Protein AF-A0A6A8NLU7-F1 (afdb_monomer_lite)

Sequence (188 aa):
MAKKVMGQDGKMYKVKKPFYKRVWFWLLAVVVVFIAIGSQGGSDDAKNTVAEITKESVTEVSSAESVAESTVVEEETETTETTIEEVTQEESVPREYRNALSKAESYLGWAGMSEQGLREQLEFEEYPSEAIDYALANVDVDYNEQALAKAESYDDWASMSDSQLYDQLIFEGFTDEQAQYALDNLPQ

pLDDT: mean 77.82, std 23.45, range [30.27, 98.81]

Foldseek 3Di:
DFDWDQDPVRDTDGPDDPPCVDLVVVVVVVVVVVVVVVVDDDDDDDDDDDDDDDDDDDDDDDDDDDDDDDDDDDDDDDDDDDDPPDDDDPDDDDPLLVVLLVVLQVCCVPPLAALVLSLVVVVVVVRDNVSSVSNSVPHDDDSLVSLLVNLQVCCVPPVDDLVRSLVVSVSRPHDNVSSVSNSVPHDD

Organism: Enterococcus faecium (NCBI:txid1352)

Secondary structure (DSSP, 8-state):
-PPEEE-TTSPEEE-PPPGGGSHHHHHHHHHHHHHHHTTS----------------------------------------------S---SPPPHHHHHHHHHHHHHHHHH---HHHHHHHHHHTT--HHHHHHHHHH----HHHHHHHHHHHHHHHH---HHHHHHHHHHTT--HHHHHHHHHHS--

InterPro domains:
  IPR011434 Putative host cell surface-exposed lipoprotein Ltp-like, HTH region [PF07553] (96-139)
  IPR011434 Putative host cell surface-exposed lipoprotein Ltp-like, HTH region [PF07553] (142-186)
  IPR036388 Winged helix-like DNA-binding domain superfamily [G3DSA:1.10.10.10] (97-139)
  IPR036388 Winged helix-like DNA-binding domain superfamily [G3DSA:1.10.10.10] (141-186)

Structure (mmCIF, N/CA/C/O backbone):
data_AF-A0A6A8NLU7-F1
#
_entry.id   AF-A0A6A8NLU7-F1
#
loop_
_atom_site.group_PDB
_atom_site.id
_atom_site.type_symbol
_atom_site.label_atom_id
_atom_site.label_alt_id
_atom_site.label_comp_id
_atom_site.label_asym_id
_atom_site.label_entity_id
_atom_site.label_seq_id
_atom_site.pdbx_PDB_ins_code
_atom_site.Cartn_x
_atom_site.Cartn_y
_atom_site.Cartn_z
_atom_site.occupancy
_atom_site.B_iso_or_equiv
_atom_site.auth_seq_id
_atom_site.auth_comp_id
_atom_site.auth_asym_id
_atom_site.auth_atom_id
_atom_site.pdbx_PDB_model_num
ATOM 1 N N . MET A 1 1 ? 13.777 -6.367 20.114 1.00 53.69 1 MET A N 1
ATOM 2 C CA . MET A 1 1 ? 14.498 -6.198 21.399 1.00 53.69 1 MET A CA 1
ATOM 3 C C . MET A 1 1 ? 15.253 -4.869 21.396 1.00 53.69 1 MET A C 1
ATOM 5 O O . MET A 1 1 ? 15.973 -4.601 20.443 1.00 53.69 1 MET A O 1
ATOM 9 N N . ALA A 1 2 ? 15.030 -3.984 22.375 1.00 60.78 2 ALA A N 1
ATOM 10 C CA . ALA A 1 2 ? 15.686 -2.670 22.407 1.00 60.78 2 ALA A CA 1
ATOM 11 C C . ALA A 1 2 ? 17.157 -2.811 22.834 1.00 60.78 2 ALA A C 1
ATOM 13 O O . ALA A 1 2 ? 17.438 -3.461 23.841 1.00 60.78 2 ALA A O 1
ATOM 14 N N . LYS A 1 3 ? 18.085 -2.206 22.081 1.00 67.50 3 LYS A N 1
ATOM 15 C CA . LYS A 1 3 ? 19.509 -2.173 22.443 1.00 67.50 3 LYS A CA 1
ATOM 16 C C . LYS A 1 3 ? 19.662 -1.365 23.741 1.00 67.50 3 LYS A C 1
ATOM 18 O O . LYS A 1 3 ? 19.176 -0.237 23.823 1.00 67.50 3 LYS A O 1
ATOM 23 N N . LYS A 1 4 ? 20.275 -1.959 24.766 1.00 78.56 4 LYS A N 1
ATOM 24 C CA . LYS A 1 4 ? 20.632 -1.277 26.019 1.00 78.56 4 LYS A CA 1
ATOM 25 C C . LYS A 1 4 ? 22.072 -0.792 25.898 1.00 78.56 4 LYS A C 1
ATOM 27 O O . LYS A 1 4 ? 22.915 -1.537 25.407 1.00 78.56 4 LYS A O 1
ATOM 32 N N . VAL A 1 5 ? 22.342 0.433 26.332 1.00 77.50 5 VAL A N 1
ATOM 33 C CA . VAL A 1 5 ? 23.702 0.990 26.398 1.00 77.50 5 VAL A CA 1
ATOM 34 C C . VAL A 1 5 ? 24.035 1.328 27.849 1.00 77.50 5 VAL A C 1
ATOM 36 O O . VAL A 1 5 ? 23.150 1.734 28.605 1.00 77.50 5 VAL A O 1
ATOM 39 N N . MET A 1 6 ? 25.286 1.102 28.251 1.00 76.44 6 MET A N 1
ATOM 40 C CA . MET A 1 6 ? 25.774 1.397 29.600 1.00 76.44 6 MET A CA 1
ATOM 41 C C . MET A 1 6 ? 26.302 2.831 29.636 1.00 76.44 6 MET A C 1
ATOM 43 O O . MET A 1 6 ? 27.194 3.176 28.862 1.00 76.44 6 MET A O 1
ATOM 47 N N . GLY A 1 7 ? 25.720 3.668 30.495 1.00 79.75 7 GLY A N 1
ATOM 48 C CA . GLY A 1 7 ? 26.224 5.016 30.749 1.00 79.75 7 GLY A CA 1
ATOM 49 C C . GLY A 1 7 ? 27.497 4.996 31.599 1.00 79.75 7 GLY A C 1
ATOM 50 O O . GLY A 1 7 ? 27.819 3.993 32.238 1.00 79.75 7 GLY A O 1
ATOM 51 N N . GLN A 1 8 ? 28.219 6.119 31.634 1.00 76.62 8 GLN A N 1
ATOM 52 C CA . GLN A 1 8 ? 29.439 6.284 32.447 1.00 76.62 8 GLN A CA 1
ATOM 53 C C . GLN A 1 8 ? 29.182 6.175 33.964 1.00 76.62 8 GLN A C 1
ATOM 55 O O . GLN A 1 8 ? 30.106 5.989 34.746 1.00 76.62 8 GLN A O 1
ATOM 60 N N . ASP A 1 9 ? 27.920 6.255 34.374 1.00 84.31 9 ASP A N 1
ATOM 61 C CA . ASP A 1 9 ? 27.410 6.094 35.735 1.00 84.31 9 ASP A CA 1
ATOM 62 C C . ASP A 1 9 ? 27.042 4.638 36.087 1.00 84.31 9 ASP A C 1
ATOM 64 O O . ASP A 1 9 ? 26.500 4.370 37.159 1.00 84.31 9 ASP A O 1
ATOM 68 N N . GLY A 1 10 ? 27.288 3.693 35.174 1.00 81.88 10 GLY A N 1
ATOM 69 C CA . GLY A 1 10 ? 26.975 2.276 35.346 1.00 81.88 10 GLY A CA 1
ATOM 70 C C . GLY A 1 10 ? 25.496 1.919 35.181 1.00 81.88 10 GLY A C 1
ATOM 71 O O . GLY A 1 10 ? 25.130 0.755 35.356 1.00 81.88 10 GLY A O 1
ATOM 72 N N . LYS A 1 11 ? 24.632 2.876 34.818 1.00 81.12 11 LYS A N 1
ATOM 73 C CA . LYS A 1 11 ? 23.199 2.628 34.612 1.00 81.12 11 LYS A CA 1
ATOM 74 C C . LYS A 1 11 ? 22.923 2.194 33.173 1.00 81.12 11 LYS A C 1
ATOM 76 O O . LYS A 1 11 ? 23.545 2.669 32.222 1.00 81.12 11 LYS A O 1
ATOM 81 N N . MET A 1 12 ? 21.979 1.267 33.004 1.00 78.38 12 MET A N 1
ATOM 82 C CA . MET A 1 12 ? 21.533 0.826 31.681 1.00 78.38 12 MET A CA 1
ATOM 83 C C . MET A 1 12 ? 20.428 1.737 31.156 1.00 78.38 12 MET A C 1
ATOM 85 O O . MET A 1 12 ? 19.348 1.813 31.740 1.00 78.38 12 MET A O 1
ATOM 89 N N . TYR A 1 13 ? 20.661 2.347 29.999 1.00 78.88 13 TYR A N 1
ATOM 90 C CA . TYR A 1 13 ? 19.679 3.184 29.322 1.00 78.88 13 TYR A CA 1
ATOM 91 C C . TYR A 1 13 ? 19.022 2.410 28.178 1.00 78.88 13 TYR A C 1
ATOM 93 O O . TYR A 1 13 ? 19.691 1.781 27.349 1.00 78.88 13 TYR A O 1
ATOM 101 N N . LYS A 1 14 ? 17.685 2.442 28.131 1.00 80.19 14 LYS A N 1
ATOM 102 C CA . LYS A 1 14 ? 16.907 1.890 27.017 1.00 80.19 14 LYS A CA 1
ATOM 103 C C . LYS A 1 14 ? 17.002 2.868 25.849 1.00 80.19 14 LYS A C 1
ATOM 105 O O . LYS A 1 14 ? 16.401 3.938 25.897 1.00 80.19 14 LYS A O 1
ATOM 110 N N . VAL A 1 15 ? 17.724 2.498 24.792 1.00 74.31 15 VAL A N 1
ATOM 111 C CA . VAL A 1 15 ? 17.761 3.304 23.567 1.00 74.31 15 VAL A CA 1
ATOM 112 C C . VAL A 1 15 ? 16.386 3.201 22.906 1.00 74.31 15 VAL A C 1
ATOM 114 O O . VAL A 1 15 ? 16.003 2.136 22.411 1.00 74.31 15 VAL A O 1
ATOM 117 N N . LYS A 1 16 ? 15.604 4.289 22.949 1.00 70.81 16 LYS A N 1
ATOM 118 C CA . LYS A 1 16 ? 14.356 4.389 22.181 1.00 70.81 16 LYS A CA 1
ATOM 119 C C . LYS A 1 16 ? 14.718 4.298 20.698 1.00 70.81 16 LYS A C 1
ATOM 121 O O . LYS A 1 16 ? 15.696 4.908 20.267 1.00 70.81 16 LYS A O 1
ATOM 126 N N . LYS A 1 17 ? 13.965 3.505 19.924 1.00 74.62 17 LYS A N 1
ATOM 127 C CA . LYS A 1 17 ? 14.151 3.469 18.467 1.00 74.62 17 LYS A CA 1
ATOM 128 C C . LYS A 1 17 ? 13.987 4.907 17.962 1.00 74.62 17 LYS A C 1
ATOM 130 O O . LYS A 1 17 ? 12.968 5.515 18.290 1.00 74.62 17 LYS A O 1
ATOM 135 N N . PRO A 1 18 ? 14.963 5.458 17.230 1.00 80.00 18 PRO A N 1
ATOM 136 C CA . PRO A 1 18 ? 14.797 6.786 16.677 1.00 80.00 18 PRO A CA 1
ATOM 137 C C . PRO A 1 18 ? 13.589 6.804 15.740 1.00 80.00 18 PRO A C 1
ATOM 139 O O . PRO A 1 18 ? 13.423 5.890 14.930 1.00 80.00 18 PRO A O 1
ATOM 142 N N . PHE A 1 19 ? 12.750 7.829 15.874 1.00 77.50 19 PHE A N 1
ATOM 143 C CA . PHE A 1 19 ? 11.510 7.975 15.108 1.00 77.50 19 PHE A CA 1
ATOM 144 C C . PHE A 1 19 ? 11.770 8.045 13.594 1.00 77.50 19 PHE A C 1
ATOM 146 O O . PHE A 1 19 ? 10.966 7.534 12.828 1.00 77.50 19 PHE A O 1
ATOM 153 N N . TYR A 1 20 ? 12.945 8.531 13.175 1.00 79.31 20 TYR A N 1
ATOM 154 C CA . TYR A 1 20 ? 13.364 8.613 11.772 1.00 79.31 20 TYR A CA 1
ATOM 155 C C . TYR A 1 20 ? 13.628 7.276 11.071 1.00 79.31 20 TYR A C 1
ATOM 157 O O . TYR A 1 20 ? 13.963 7.259 9.893 1.00 79.31 20 TYR A O 1
ATOM 165 N N . LYS A 1 21 ? 13.524 6.155 11.793 1.00 80.81 21 LYS A N 1
ATOM 166 C CA . LYS A 1 21 ? 13.556 4.806 11.207 1.00 80.81 21 LYS A CA 1
ATOM 167 C C . LYS A 1 21 ? 12.174 4.278 10.834 1.00 80.81 21 LYS A C 1
ATOM 169 O O . LYS A 1 21 ? 12.080 3.151 10.367 1.00 80.81 21 LYS A O 1
ATOM 174 N N . ARG A 1 22 ? 11.114 5.026 11.136 1.00 83.62 22 ARG A N 1
ATOM 175 C CA . ARG A 1 22 ? 9.757 4.699 10.705 1.00 83.62 22 ARG A CA 1
ATOM 176 C C . ARG A 1 22 ? 9.525 5.366 9.354 1.00 83.62 22 ARG A C 1
ATOM 178 O O . ARG A 1 22 ? 9.822 6.552 9.228 1.00 83.62 22 ARG A O 1
ATOM 185 N N . VAL A 1 23 ? 9.001 4.607 8.395 1.00 78.81 23 VAL A N 1
ATOM 186 C CA . VAL A 1 23 ? 8.712 5.041 7.015 1.00 78.81 23 VAL A CA 1
ATOM 187 C C . VAL A 1 23 ? 7.893 6.338 6.996 1.00 78.81 23 VAL A C 1
ATOM 189 O O . VAL A 1 23 ? 8.249 7.286 6.299 1.00 78.81 23 VAL A O 1
ATOM 192 N N . TRP A 1 24 ? 6.916 6.463 7.899 1.00 81.00 24 TRP A N 1
ATOM 193 C CA . TRP A 1 24 ? 6.120 7.681 8.088 1.00 81.00 24 TRP A CA 1
ATOM 194 C C . TRP A 1 24 ? 6.941 8.965 8.334 1.00 81.00 24 TRP A C 1
ATOM 196 O O . TRP A 1 24 ? 6.568 10.035 7.859 1.00 81.00 24 TRP A O 1
ATOM 206 N N . PHE A 1 25 ? 8.095 8.893 9.010 1.00 86.12 25 PHE A N 1
ATOM 207 C CA . PHE A 1 25 ? 8.940 10.077 9.203 1.00 86.12 25 PHE A CA 1
ATOM 208 C C . PHE A 1 25 ? 9.552 10.578 7.886 1.00 86.12 25 PHE A C 1
ATOM 210 O O . PHE A 1 25 ? 9.754 11.780 7.728 1.00 86.12 25 PHE A O 1
ATOM 217 N N . TRP A 1 26 ? 9.841 9.677 6.942 1.00 87.81 26 TRP A N 1
ATOM 218 C CA . TRP A 1 26 ? 10.371 10.046 5.627 1.00 87.81 26 TRP A CA 1
ATOM 219 C C . TRP A 1 26 ? 9.271 10.597 4.717 1.00 87.81 26 TRP A C 1
ATOM 221 O O . TRP A 1 26 ? 9.511 11.606 4.062 1.00 87.81 26 TRP A O 1
ATOM 231 N N . LEU A 1 27 ? 8.051 10.045 4.762 1.00 84.62 27 LEU A N 1
ATOM 232 C CA . LEU A 1 27 ? 6.897 10.630 4.063 1.00 84.62 27 LEU A CA 1
ATOM 233 C C . LEU A 1 27 ? 6.616 12.069 4.526 1.00 84.62 27 LEU A C 1
ATOM 235 O O . LEU A 1 27 ? 6.482 12.971 3.700 1.00 84.62 27 LEU A O 1
ATOM 239 N N . LEU A 1 28 ? 6.622 12.320 5.840 1.00 86.12 28 LEU A N 1
ATOM 240 C CA . LEU A 1 28 ? 6.441 13.670 6.389 1.00 86.12 28 LEU A CA 1
ATOM 241 C C . LEU A 1 28 ? 7.592 14.613 5.994 1.00 86.12 28 LEU A C 1
ATOM 243 O O . LEU A 1 28 ? 7.359 15.774 5.662 1.00 86.12 28 LEU A O 1
ATOM 247 N N . ALA A 1 29 ? 8.834 14.117 5.985 1.00 85.56 29 ALA A N 1
ATOM 248 C CA . ALA A 1 29 ? 9.993 14.902 5.569 1.00 85.56 29 ALA A CA 1
ATOM 249 C C . ALA A 1 29 ? 9.931 15.302 4.083 1.00 85.56 29 ALA A C 1
ATOM 251 O O . ALA A 1 29 ? 10.229 16.451 3.762 1.00 85.56 29 ALA A O 1
ATOM 252 N N . VAL A 1 30 ? 9.500 14.404 3.189 1.00 87.06 30 VAL A N 1
ATOM 253 C CA . VAL A 1 30 ? 9.334 14.698 1.754 1.00 87.06 30 VAL A CA 1
ATOM 254 C C . VAL A 1 30 ? 8.259 15.765 1.540 1.00 87.06 30 VAL A C 1
ATOM 256 O O . VAL A 1 30 ? 8.515 16.750 0.849 1.00 87.06 30 VAL A O 1
ATOM 259 N N . VAL A 1 31 ? 7.102 15.649 2.201 1.00 85.00 31 VAL A N 1
ATOM 260 C CA . VAL A 1 31 ? 6.021 16.650 2.110 1.00 85.00 31 VAL A CA 1
ATOM 261 C C . VAL A 1 31 ? 6.493 18.035 2.572 1.00 85.00 31 VAL A C 1
ATOM 263 O O . VAL A 1 31 ? 6.244 19.032 1.895 1.00 85.00 31 VAL A O 1
ATOM 266 N N . VAL A 1 32 ? 7.238 18.118 3.679 1.00 81.38 32 VAL A N 1
ATOM 267 C CA . VAL A 1 32 ? 7.788 19.392 4.179 1.00 81.38 32 VAL A CA 1
ATOM 268 C C . VAL A 1 32 ? 8.834 19.982 3.222 1.00 81.38 32 VAL A C 1
ATOM 270 O O . VAL A 1 32 ? 8.864 21.197 3.024 1.00 81.38 32 VAL A O 1
ATOM 273 N N . VAL A 1 33 ? 9.665 19.149 2.586 1.00 81.44 33 VAL A N 1
ATOM 274 C CA . VAL A 1 33 ? 10.652 19.597 1.587 1.00 81.44 33 VAL A CA 1
ATOM 275 C C . VAL A 1 33 ? 9.970 20.130 0.320 1.00 81.44 33 VAL A C 1
ATOM 277 O O . VAL A 1 33 ? 10.373 21.181 -0.176 1.00 81.44 33 VAL A O 1
ATOM 280 N N . PHE A 1 34 ? 8.902 19.489 -0.163 1.00 78.62 34 PHE A N 1
ATOM 281 C CA . PHE A 1 34 ? 8.120 19.992 -1.302 1.00 78.62 34 PHE A CA 1
ATOM 282 C C . PHE A 1 34 ? 7.461 21.352 -1.011 1.00 78.62 34 PHE A C 1
ATOM 284 O O . PHE A 1 34 ? 7.489 22.241 -1.863 1.00 78.62 34 PHE A O 1
ATOM 291 N N . ILE A 1 35 ? 6.948 21.563 0.207 1.00 74.38 35 ILE A N 1
ATOM 292 C CA . ILE A 1 35 ? 6.380 22.859 0.626 1.00 74.38 35 ILE A CA 1
ATOM 293 C C . ILE A 1 35 ? 7.469 23.943 0.713 1.00 74.38 35 ILE A C 1
ATOM 295 O O . ILE A 1 35 ? 7.243 25.084 0.308 1.00 74.38 35 ILE A O 1
ATOM 299 N N . ALA A 1 36 ? 8.664 23.598 1.201 1.00 65.62 36 ALA A N 1
ATOM 300 C CA . ALA A 1 36 ? 9.769 24.546 1.342 1.00 65.62 36 ALA A CA 1
ATOM 301 C C . ALA A 1 36 ? 10.396 24.959 -0.004 1.00 65.62 36 ALA A C 1
ATOM 303 O O . ALA A 1 36 ? 10.831 26.101 -0.147 1.00 65.62 36 ALA A O 1
ATOM 304 N N . ILE A 1 37 ? 10.422 24.069 -1.002 1.00 60.59 37 ILE A N 1
ATOM 305 C CA . ILE A 1 37 ? 10.963 24.368 -2.341 1.00 60.59 37 ILE A CA 1
ATOM 306 C C . ILE A 1 37 ? 9.938 25.127 -3.206 1.00 60.59 37 ILE A C 1
ATOM 308 O O . ILE A 1 37 ? 10.321 25.989 -3.996 1.00 60.59 37 ILE A O 1
ATOM 312 N N . GLY A 1 38 ? 8.633 24.905 -3.006 1.00 53.91 38 GLY A N 1
ATOM 313 C CA . GLY A 1 38 ? 7.561 25.583 -3.750 1.00 53.91 38 GLY A CA 1
ATOM 314 C C . GLY A 1 38 ? 7.412 27.095 -3.503 1.00 53.91 38 GLY A C 1
ATOM 315 O O . GLY A 1 38 ? 6.652 27.743 -4.215 1.00 53.91 38 GLY A O 1
ATOM 316 N N . SER A 1 39 ? 8.126 27.679 -2.531 1.00 55.47 39 SER A N 1
ATOM 317 C CA . SER A 1 39 ? 8.092 29.128 -2.241 1.00 55.47 39 SER A CA 1
ATOM 318 C C . SER A 1 39 ? 9.304 29.919 -2.748 1.00 55.47 39 SER A C 1
ATOM 320 O O . SER A 1 39 ? 9.390 31.119 -2.491 1.00 55.47 39 SER A O 1
ATOM 322 N N . GLN A 1 40 ? 10.238 29.306 -3.484 1.00 58.69 40 GLN A N 1
ATOM 323 C CA . GLN A 1 40 ? 11.397 30.030 -4.016 1.00 58.69 40 GLN A CA 1
ATOM 324 C C . GLN A 1 40 ? 11.716 29.625 -5.458 1.00 58.69 40 GLN A C 1
ATOM 326 O O . GLN A 1 40 ? 12.690 28.934 -5.736 1.00 58.69 40 GLN A O 1
ATOM 331 N N . GLY A 1 41 ? 10.886 30.093 -6.391 1.00 49.47 41 GLY A N 1
ATOM 332 C CA . GLY A 1 41 ? 11.116 29.934 -7.826 1.00 49.47 41 GLY A CA 1
ATOM 333 C C . GLY A 1 41 ? 10.195 30.819 -8.665 1.00 49.47 41 GLY A C 1
ATOM 334 O O . GLY A 1 41 ? 9.087 30.417 -8.998 1.00 49.47 41 GLY A O 1
ATOM 335 N N . GLY A 1 42 ? 10.659 32.022 -9.004 1.00 40.47 42 GLY A N 1
ATOM 336 C CA . GLY A 1 42 ? 10.035 32.922 -9.982 1.00 40.47 42 GLY A CA 1
ATOM 337 C C . GLY A 1 42 ? 10.969 34.109 -10.231 1.00 40.47 42 GLY A C 1
ATOM 338 O O . GLY A 1 42 ? 11.046 34.996 -9.390 1.00 40.47 42 GLY A O 1
ATOM 339 N N . SER A 1 43 ? 11.918 34.006 -11.164 1.00 39.06 43 SER A N 1
ATOM 340 C CA . SER A 1 43 ? 11.800 34.242 -12.618 1.00 39.06 43 SER A CA 1
ATOM 341 C C . SER A 1 43 ? 12.109 35.696 -12.981 1.00 39.06 43 SER A C 1
ATOM 343 O O . SER A 1 43 ? 11.309 36.599 -12.743 1.00 39.06 43 SER A O 1
ATOM 345 N N . ASP A 1 44 ? 13.287 35.884 -13.579 1.00 51.84 44 ASP A N 1
ATOM 346 C CA . ASP A 1 44 ? 13.609 37.022 -14.433 1.00 51.84 44 ASP A CA 1
ATOM 347 C C . ASP A 1 44 ? 12.665 37.015 -15.640 1.00 51.84 44 ASP A C 1
ATOM 349 O O . ASP A 1 44 ? 12.627 36.019 -16.355 1.00 51.84 44 ASP A O 1
ATOM 353 N N . ASP A 1 45 ? 11.953 38.113 -15.908 1.00 36.16 45 ASP A N 1
ATOM 354 C CA . ASP A 1 45 ? 11.617 38.470 -17.286 1.00 36.16 45 ASP A CA 1
ATOM 355 C C . ASP A 1 45 ? 11.230 39.946 -17.465 1.00 36.16 45 ASP A C 1
ATOM 357 O O . ASP A 1 45 ? 10.953 40.697 -16.529 1.00 36.16 45 ASP A O 1
ATOM 361 N N . ALA A 1 46 ? 11.330 40.360 -18.718 1.00 33.03 46 ALA A N 1
ATOM 362 C CA . ALA A 1 46 ? 11.648 41.687 -19.196 1.00 33.03 46 ALA A CA 1
ATOM 363 C C . ALA A 1 46 ? 10.633 42.828 -18.953 1.00 33.03 46 ALA A C 1
ATOM 365 O O . ALA A 1 46 ? 9.413 42.694 -18.987 1.00 33.03 46 ALA A O 1
ATOM 366 N N . LYS A 1 47 ? 11.224 44.027 -18.864 1.00 37.94 47 LYS A N 1
ATOM 367 C CA . LYS A 1 47 ? 10.683 45.364 -19.176 1.00 37.94 47 LYS A CA 1
ATOM 368 C C . LYS A 1 47 ? 9.630 45.360 -20.307 1.00 37.94 47 LYS A C 1
ATOM 370 O O . LYS A 1 47 ? 9.994 45.097 -21.450 1.00 37.94 47 LYS A O 1
ATOM 375 N N . ASN A 1 48 ? 8.430 45.895 -20.050 1.00 31.33 48 ASN A N 1
ATOM 376 C CA . ASN A 1 48 ? 7.918 47.031 -20.832 1.00 31.33 48 ASN A CA 1
ATOM 377 C C . ASN A 1 48 ? 6.798 47.828 -20.130 1.00 31.33 48 ASN A C 1
ATOM 379 O O . ASN A 1 48 ? 6.110 47.352 -19.239 1.00 31.33 48 ASN A O 1
ATOM 383 N N . THR A 1 49 ? 6.713 49.079 -20.566 1.00 37.59 49 THR A N 1
ATOM 384 C CA . THR A 1 49 ? 6.093 50.297 -20.025 1.00 37.59 49 THR A CA 1
ATOM 385 C C . THR A 1 49 ? 4.568 50.379 -20.206 1.00 37.59 49 THR A C 1
ATOM 387 O O . THR A 1 49 ? 4.047 49.732 -21.108 1.00 37.59 49 THR A O 1
ATOM 390 N N . VAL A 1 50 ? 3.931 51.270 -19.414 1.00 36.53 50 VAL A N 1
ATOM 391 C CA . VAL A 1 50 ? 2.709 52.112 -19.628 1.00 36.53 50 VAL A CA 1
ATOM 392 C C . VAL A 1 50 ? 1.850 52.060 -18.340 1.00 36.53 50 VAL A C 1
ATOM 394 O O . VAL A 1 50 ? 1.317 51.012 -18.006 1.00 36.53 50 VAL A O 1
ATOM 397 N N . ALA A 1 51 ? 1.962 53.038 -17.421 1.00 36.28 51 ALA A N 1
ATOM 398 C CA . ALA A 1 51 ? 1.134 54.266 -17.301 1.00 36.28 51 ALA A CA 1
ATOM 399 C C . ALA A 1 51 ? -0.378 53.944 -17.222 1.00 36.28 51 ALA A C 1
ATOM 401 O O . ALA A 1 51 ? -0.872 53.191 -18.042 1.00 36.28 51 ALA A O 1
ATOM 402 N N . GLU A 1 52 ? -1.238 54.447 -16.341 1.00 36.03 52 GLU A N 1
ATOM 403 C CA . GLU A 1 52 ? -1.281 55.484 -15.309 1.00 36.03 52 GLU A CA 1
ATOM 404 C C . GLU A 1 52 ? -2.674 55.311 -14.629 1.00 36.03 52 GLU A C 1
ATOM 406 O O . GLU A 1 52 ? -3.544 54.651 -15.194 1.00 36.03 52 GLU A O 1
ATOM 411 N N . ILE A 1 53 ? -2.928 56.020 -13.519 1.00 38.88 53 ILE A N 1
ATOM 412 C CA . ILE A 1 53 ? -4.252 56.571 -13.123 1.00 38.88 53 ILE A CA 1
ATOM 413 C C . ILE A 1 53 ? -5.284 55.661 -12.394 1.00 38.88 53 ILE A C 1
ATOM 415 O O . ILE A 1 53 ? -6.009 54.878 -12.993 1.00 38.88 53 ILE A O 1
ATOM 419 N N . THR A 1 54 ? -5.472 56.027 -11.105 1.00 30.27 54 THR A N 1
ATOM 420 C CA . THR A 1 54 ? -6.763 56.272 -10.393 1.00 30.27 54 THR A CA 1
ATOM 421 C C . THR A 1 54 ? -7.498 55.061 -9.804 1.00 30.27 54 THR A C 1
ATOM 423 O O . THR A 1 54 ? -7.663 54.059 -10.473 1.00 30.27 54 THR A O 1
ATOM 426 N N . LYS A 1 55 ? -8.094 55.069 -8.604 1.00 39.19 55 LYS A N 1
ATOM 427 C CA . LYS A 1 55 ? -8.174 55.936 -7.409 1.00 39.19 55 LYS A CA 1
ATOM 428 C C . LYS A 1 55 ? -9.158 55.204 -6.473 1.00 39.19 55 LYS A C 1
ATOM 430 O O . LYS A 1 55 ? -10.114 54.610 -6.956 1.00 39.19 55 LYS A O 1
ATOM 435 N N . GLU A 1 56 ? -8.965 55.387 -5.169 1.00 42.34 56 GLU A N 1
ATOM 436 C CA . GLU A 1 56 ? -9.994 55.373 -4.109 1.00 42.34 56 GLU A CA 1
ATOM 437 C C . GLU A 1 56 ? -10.374 54.098 -3.322 1.00 42.34 56 GLU A C 1
ATOM 439 O O . GLU A 1 56 ? -10.572 53.011 -3.851 1.00 42.34 56 GLU A O 1
ATOM 444 N N . SER A 1 57 ? -10.575 54.395 -2.022 1.00 40.03 57 SER A N 1
ATOM 445 C CA . SER A 1 57 ? -11.073 53.653 -0.846 1.00 40.03 57 SER A CA 1
ATOM 446 C C . SER A 1 57 ? -10.074 52.719 -0.135 1.00 40.03 57 SER A C 1
ATOM 448 O O . SER A 1 57 ? -9.784 51.646 -0.639 1.00 40.03 57 SER A O 1
ATOM 450 N N . VAL A 1 58 ? -9.414 53.059 0.996 1.00 43.84 58 VAL A N 1
ATOM 451 C CA . VAL A 1 58 ? -9.864 53.599 2.320 1.00 43.84 58 VAL A CA 1
ATOM 452 C C . VAL A 1 58 ? -10.938 52.666 2.912 1.00 43.84 58 VAL A C 1
ATOM 454 O O . VAL A 1 58 ? -11.966 52.477 2.270 1.00 43.84 58 VAL A O 1
ATOM 457 N N . THR A 1 59 ? -10.783 51.984 4.061 1.00 33.06 59 THR A N 1
ATOM 458 C CA . THR A 1 59 ? -10.419 52.472 5.415 1.00 33.06 59 THR A CA 1
ATOM 459 C C . THR A 1 59 ? -10.201 51.281 6.384 1.00 33.06 59 THR A C 1
ATOM 461 O O . THR A 1 59 ? -10.904 50.291 6.234 1.00 33.06 59 THR A O 1
ATOM 464 N N . GLU A 1 60 ? -9.249 51.434 7.326 1.00 41.84 60 GLU A N 1
ATOM 465 C CA . GLU A 1 60 ? -9.131 51.006 8.758 1.00 41.84 60 GLU A CA 1
ATOM 466 C C . GLU A 1 60 ? -9.968 49.818 9.334 1.00 41.84 60 GLU A C 1
ATOM 468 O O . GLU A 1 60 ? -11.053 49.526 8.864 1.00 41.84 60 GLU A O 1
ATOM 473 N N . VAL A 1 61 ? -9.623 49.070 10.400 1.00 37.53 61 VAL A N 1
ATOM 474 C CA . VAL A 1 61 ? -9.071 49.358 11.750 1.00 37.53 61 VAL A CA 1
ATOM 475 C C . VAL A 1 61 ? -8.656 47.980 12.348 1.00 37.53 61 VAL A C 1
ATOM 477 O O . VAL A 1 61 ? -9.410 47.021 12.238 1.00 37.53 61 VAL A O 1
ATOM 480 N N . SER A 1 62 ? -7.415 47.753 12.791 1.00 47.41 62 SER A N 1
ATOM 481 C CA . SER A 1 62 ? -6.949 47.696 14.200 1.00 47.41 62 SER A CA 1
ATOM 482 C C . SER A 1 62 ? -7.795 46.914 15.241 1.00 47.41 62 SER A C 1
ATOM 484 O O . SER A 1 62 ? -8.867 47.349 15.652 1.00 47.41 62 SER A O 1
ATOM 486 N N . SER A 1 63 ? -7.244 45.811 15.764 1.00 42.75 63 SER A N 1
ATOM 487 C CA . SER A 1 63 ? -7.330 45.359 17.177 1.00 42.75 63 SER A CA 1
ATOM 488 C C . SER A 1 63 ? -6.505 44.076 17.332 1.00 42.75 63 SER A C 1
ATOM 490 O O . SER A 1 63 ? -6.787 43.085 16.673 1.00 42.75 63 SER A O 1
ATOM 492 N N . ALA A 1 64 ? -5.340 44.122 17.978 1.00 41.06 64 ALA A N 1
ATOM 493 C CA . ALA A 1 64 ? -5.137 44.091 19.433 1.00 41.06 64 ALA A CA 1
ATOM 494 C C . ALA A 1 64 ? -5.038 42.651 19.982 1.00 41.06 64 ALA A C 1
ATOM 496 O O . ALA A 1 64 ? -6.012 41.997 20.334 1.00 41.06 64 ALA A O 1
ATOM 497 N N . GLU A 1 65 ? -3.786 42.205 19.993 1.00 43.69 65 GLU A N 1
ATOM 498 C CA . GLU A 1 65 ? -3.090 41.360 20.966 1.00 43.69 65 GLU A CA 1
ATOM 499 C C . GLU A 1 65 ? -3.689 41.340 22.397 1.00 43.69 65 GLU A C 1
ATOM 501 O O . GLU A 1 65 ? -4.064 42.394 22.910 1.00 43.69 65 GLU A O 1
ATOM 506 N N . SER A 1 66 ? -3.661 40.169 23.067 1.00 40.50 66 SER A N 1
ATOM 507 C CA . SER A 1 66 ? -3.090 39.969 24.428 1.00 40.50 66 SER A CA 1
ATOM 508 C C . SER A 1 66 ? -3.887 39.067 25.416 1.00 40.50 66 SER A C 1
ATOM 510 O O . SER A 1 66 ? -4.888 39.487 25.984 1.00 40.50 66 SER A O 1
ATOM 512 N N . VAL A 1 67 ? -3.335 37.857 25.644 1.00 44.69 67 VAL A N 1
ATOM 513 C CA . VAL A 1 67 ? -2.887 37.250 26.936 1.00 44.69 67 VAL A CA 1
ATOM 514 C C . VAL A 1 67 ? -3.873 36.717 28.015 1.00 44.69 67 VAL A C 1
ATOM 516 O O . VAL A 1 67 ? -4.819 37.379 28.422 1.00 44.69 67 VAL A O 1
ATOM 519 N N . ALA A 1 68 ? -3.447 35.559 28.572 1.00 43.88 68 ALA A N 1
ATOM 520 C CA . ALA A 1 68 ? -3.636 34.972 29.925 1.00 43.88 68 ALA A CA 1
ATOM 521 C C . ALA A 1 68 ? -4.960 34.240 30.244 1.00 43.88 68 ALA A C 1
ATOM 523 O O . ALA A 1 68 ? -6.037 34.791 30.088 1.00 43.88 68 ALA A O 1
ATOM 524 N N . GLU A 1 69 ? -4.968 32.937 30.572 1.00 44.41 69 GLU A N 1
ATOM 525 C CA . GLU A 1 69 ? -4.443 32.225 31.772 1.00 44.41 69 GLU A CA 1
ATOM 526 C C . GLU A 1 69 ? -5.492 32.085 32.903 1.00 44.41 69 GLU A C 1
ATOM 528 O O . GLU A 1 69 ? -5.878 33.060 33.540 1.00 44.41 69 GLU A O 1
ATOM 533 N N . SER A 1 70 ? -5.931 30.842 33.161 1.00 51.25 70 SER A N 1
ATOM 534 C CA . SER A 1 70 ? -6.431 30.299 34.450 1.00 51.25 70 SER A CA 1
ATOM 535 C C . SER A 1 70 ? -6.796 28.820 34.240 1.00 51.25 70 SER A C 1
ATOM 537 O O . SER A 1 70 ? -7.681 28.522 33.446 1.00 51.25 70 SER A O 1
ATOM 539 N N . THR A 1 71 ? -5.994 27.836 34.656 1.00 39.78 71 THR A N 1
ATOM 540 C CA . THR A 1 71 ? -5.843 27.233 36.003 1.00 39.78 71 THR A CA 1
ATOM 541 C C . THR A 1 71 ? -7.081 26.525 36.578 1.00 39.78 71 THR A C 1
ATOM 543 O O . THR A 1 71 ? -7.974 27.168 37.114 1.00 39.78 71 THR A O 1
ATOM 546 N N . VAL A 1 72 ? -7.015 25.186 36.500 1.00 50.81 72 VAL A N 1
ATOM 547 C CA . VAL A 1 72 ? -7.262 24.144 37.527 1.00 50.81 72 VAL A CA 1
ATOM 548 C C . VAL A 1 72 ? -8.556 24.181 38.352 1.00 50.81 72 VAL A C 1
ATOM 550 O O . VAL A 1 72 ? -8.713 25.021 39.231 1.00 50.81 72 VAL A O 1
ATOM 553 N N . VAL A 1 73 ? -9.352 23.113 38.204 1.00 51.41 73 VAL A N 1
ATOM 554 C CA . VAL A 1 73 ? -10.063 22.448 39.312 1.00 51.41 73 VAL A CA 1
ATOM 555 C C . VAL A 1 73 ? -9.948 20.927 39.112 1.00 51.41 73 VAL A C 1
ATOM 557 O O . VAL A 1 73 ? -10.440 20.392 38.121 1.00 51.41 73 VAL A O 1
ATOM 560 N N . GLU A 1 74 ? -9.244 20.261 40.031 1.00 51.38 74 GLU A N 1
ATOM 561 C CA . GLU A 1 74 ? -9.337 18.821 40.321 1.00 51.38 74 GLU A CA 1
ATOM 562 C C . GLU A 1 74 ? -10.585 18.561 41.178 1.00 51.38 74 GLU A C 1
ATOM 564 O O . GLU A 1 74 ? -10.813 19.325 42.113 1.00 51.38 74 GLU A O 1
ATOM 569 N N . GLU A 1 75 ? -11.310 17.461 40.943 1.00 44.16 75 GLU A N 1
ATOM 570 C CA . GLU A 1 75 ? -11.765 16.573 42.029 1.00 44.16 75 GLU A CA 1
ATOM 571 C C . GLU A 1 75 ? -12.102 15.168 41.490 1.00 44.16 75 GLU A C 1
ATOM 573 O O . GLU A 1 75 ? -12.665 15.010 40.407 1.00 44.16 75 GLU A O 1
ATOM 578 N N . GLU A 1 76 ? -11.665 14.163 42.248 1.00 45.38 76 GLU A N 1
ATOM 579 C CA . GLU A 1 76 ? -11.650 12.726 41.975 1.00 45.38 76 GLU A CA 1
ATOM 580 C C . GLU A 1 76 ? -12.986 11.998 42.257 1.00 45.38 76 GLU A C 1
ATOM 582 O O . GLU A 1 76 ? -13.891 12.517 42.901 1.00 45.38 76 GLU A O 1
ATOM 587 N N . THR A 1 77 ? -12.977 10.702 41.907 1.00 32.19 77 THR A N 1
ATOM 588 C CA . THR A 1 77 ? -13.760 9.565 42.446 1.00 32.19 77 THR A CA 1
ATOM 589 C C . THR A 1 77 ? -15.169 9.326 41.887 1.00 32.19 77 THR A C 1
ATOM 591 O O . THR A 1 77 ? -16.104 10.066 42.149 1.00 32.19 77 THR A O 1
ATOM 594 N N . GLU A 1 78 ? -15.356 8.229 41.137 1.00 41.75 78 GLU A N 1
ATOM 595 C CA . GLU A 1 78 ? -15.761 6.898 41.650 1.00 41.75 78 GLU A CA 1
ATOM 596 C C . GLU A 1 78 ? -16.476 6.061 40.553 1.00 41.75 78 GLU A C 1
ATOM 598 O O . GLU A 1 78 ? -17.277 6.584 39.786 1.00 41.75 78 GLU A O 1
ATOM 603 N N . THR A 1 79 ? -16.231 4.739 40.554 1.00 36.31 79 THR A N 1
ATOM 604 C CA . THR A 1 79 ? -17.105 3.667 40.001 1.00 36.31 79 THR A CA 1
ATOM 605 C C . THR A 1 79 ? -17.123 3.509 38.465 1.00 36.31 79 THR A C 1
ATOM 607 O O . THR A 1 79 ? -17.805 4.218 37.745 1.00 36.31 79 THR A O 1
ATOM 610 N N . THR A 1 80 ? -16.324 2.638 37.834 1.00 46.81 80 THR A N 1
ATOM 611 C CA . THR A 1 80 ? -16.386 1.155 37.849 1.00 46.81 80 THR A CA 1
ATOM 612 C C . THR A 1 80 ? -17.800 0.565 37.739 1.00 46.81 80 THR A C 1
ATOM 614 O O . THR A 1 80 ? -18.196 -0.216 38.590 1.00 46.81 80 THR A O 1
ATOM 617 N N . GLU A 1 81 ? -18.556 0.907 36.693 1.00 48.31 81 GLU A N 1
ATOM 618 C CA . GLU A 1 81 ? -19.735 0.131 36.262 1.00 48.31 81 GLU A CA 1
ATOM 619 C C . GLU A 1 81 ? -20.078 0.431 34.786 1.00 48.31 81 GLU A C 1
ATOM 621 O O . GLU A 1 81 ? -20.958 1.215 34.451 1.00 48.31 81 GLU A O 1
ATOM 626 N N . THR A 1 82 ? -19.340 -0.162 33.848 1.00 40.91 82 THR A N 1
ATOM 627 C CA . THR A 1 82 ? -19.824 -0.362 32.466 1.00 40.91 82 THR A CA 1
ATOM 628 C C . THR A 1 82 ? -19.282 -1.700 31.979 1.00 40.91 82 THR A C 1
ATOM 630 O O . THR A 1 82 ? -18.421 -1.832 31.119 1.00 40.91 82 THR A O 1
ATOM 633 N N . THR A 1 83 ? -19.720 -2.731 32.676 1.00 54.53 83 THR A N 1
ATOM 634 C CA . THR A 1 83 ? -19.676 -4.133 32.279 1.00 54.53 83 THR A CA 1
ATOM 635 C C . THR A 1 83 ? -21.080 -4.617 32.622 1.00 54.53 83 THR A C 1
ATOM 637 O O . THR A 1 83 ? -21.565 -4.254 33.688 1.00 54.53 83 THR A O 1
ATOM 640 N N . ILE A 1 84 ? -21.724 -5.386 31.737 1.00 53.22 84 ILE A N 1
ATOM 641 C CA . ILE A 1 84 ? -23.159 -5.771 31.726 1.00 53.22 84 ILE A CA 1
ATOM 642 C C . ILE A 1 84 ? -24.060 -4.912 30.795 1.00 53.22 84 ILE A C 1
ATOM 644 O O . ILE A 1 84 ? -25.205 -4.617 31.109 1.00 53.22 84 ILE A O 1
ATOM 648 N N . GLU A 1 85 ? -23.591 -4.594 29.585 1.00 47.62 85 GLU A N 1
ATOM 649 C CA . GLU A 1 85 ? -24.474 -4.566 28.396 1.00 47.62 85 GLU A CA 1
ATOM 650 C C . GLU A 1 85 ? -24.004 -5.639 27.402 1.00 47.62 85 GLU A C 1
ATOM 652 O O . GLU A 1 85 ? -23.690 -5.395 26.243 1.00 47.62 85 GLU A O 1
ATOM 657 N N . GLU A 1 86 ? -23.896 -6.868 27.897 1.00 58.41 86 GLU A N 1
ATOM 658 C CA . GLU A 1 86 ? -23.926 -8.057 27.056 1.00 58.41 86 GLU A CA 1
ATOM 659 C C . GLU A 1 86 ? -25.351 -8.612 27.153 1.00 58.41 86 GLU A C 1
ATOM 661 O O . GLU A 1 86 ? -25.956 -8.576 28.224 1.00 58.41 86 GLU A O 1
ATOM 666 N N . VAL A 1 87 ? -25.859 -9.151 26.043 1.00 50.44 87 VAL A N 1
ATOM 667 C CA . VAL A 1 87 ? -27.190 -9.759 25.871 1.00 50.44 87 VAL A CA 1
ATOM 668 C C . VAL A 1 87 ? -28.298 -8.761 25.487 1.00 50.44 87 VAL A C 1
ATOM 670 O O . VAL A 1 87 ? -29.173 -8.450 26.289 1.00 50.44 87 VAL A O 1
ATOM 673 N N . THR A 1 88 ? -28.272 -8.262 24.238 1.00 45.00 88 THR A N 1
ATOM 674 C CA . THR A 1 88 ? -29.344 -8.367 23.200 1.00 45.00 88 THR A CA 1
ATOM 675 C C . THR A 1 88 ? -29.134 -7.313 22.086 1.00 45.00 88 THR A C 1
ATOM 677 O O . THR A 1 88 ? -29.897 -6.356 21.969 1.00 45.00 88 THR A O 1
ATOM 680 N N . GLN A 1 89 ? -28.108 -7.459 21.240 1.00 42.66 89 GLN A N 1
ATOM 681 C CA . GLN A 1 89 ? -28.050 -6.735 19.961 1.00 42.66 89 GLN A CA 1
ATOM 682 C C . GLN A 1 89 ? -27.469 -7.667 18.895 1.00 42.66 89 GLN A C 1
ATOM 684 O O . GLN A 1 89 ? -26.276 -7.950 18.868 1.00 42.66 89 GLN A O 1
ATOM 689 N N . GLU A 1 90 ? -28.356 -8.228 18.083 1.00 46.09 90 GLU A N 1
ATOM 690 C CA . GLU A 1 90 ? -28.019 -9.074 16.945 1.00 46.09 90 GLU A CA 1
ATOM 691 C C . GLU A 1 90 ? -27.177 -8.296 15.912 1.00 46.09 90 GLU A C 1
ATOM 693 O O . GLU A 1 90 ? -27.534 -7.193 15.504 1.00 46.09 90 GLU A O 1
ATOM 698 N N . GLU A 1 91 ? -26.049 -8.887 15.512 1.00 61.22 91 GLU A N 1
ATOM 699 C CA . GLU A 1 91 ? -25.441 -8.884 14.166 1.00 61.22 91 GLU A CA 1
ATOM 700 C C . GLU A 1 91 ? -25.215 -7.575 13.377 1.00 61.22 91 GLU A C 1
ATOM 702 O O . GLU A 1 91 ? -24.893 -7.635 12.191 1.00 61.22 91 GLU A O 1
ATOM 707 N N . SER A 1 92 ? -25.310 -6.380 13.962 1.00 81.38 92 SER A N 1
ATOM 708 C CA . SER A 1 92 ? -24.957 -5.161 13.216 1.00 81.38 92 SER A CA 1
ATOM 709 C C . SER A 1 92 ? -23.468 -4.820 13.369 1.00 81.38 92 SER A C 1
ATOM 711 O O . SER A 1 92 ? -22.985 -4.575 14.474 1.00 81.38 92 SER A O 1
ATOM 713 N N . VAL A 1 93 ? -22.728 -4.799 12.254 1.00 90.25 93 VAL A N 1
ATOM 714 C CA . VAL A 1 93 ? -21.308 -4.408 12.225 1.00 90.25 93 VAL A CA 1
ATOM 715 C C . VAL A 1 93 ? -21.146 -2.985 12.798 1.00 90.25 93 VAL A C 1
ATOM 717 O O . VAL A 1 93 ? -21.819 -2.059 12.309 1.00 90.25 93 VAL A O 1
ATOM 720 N N . PRO A 1 94 ? -20.257 -2.767 13.794 1.00 96.00 94 PRO A N 1
ATOM 721 C CA . PRO A 1 94 ? -20.069 -1.461 14.422 1.00 96.00 94 PRO A CA 1
ATOM 722 C C . PRO A 1 94 ? -19.761 -0.344 13.418 1.00 96.00 94 PRO A C 1
ATOM 724 O O . PRO A 1 94 ? -19.184 -0.571 12.354 1.0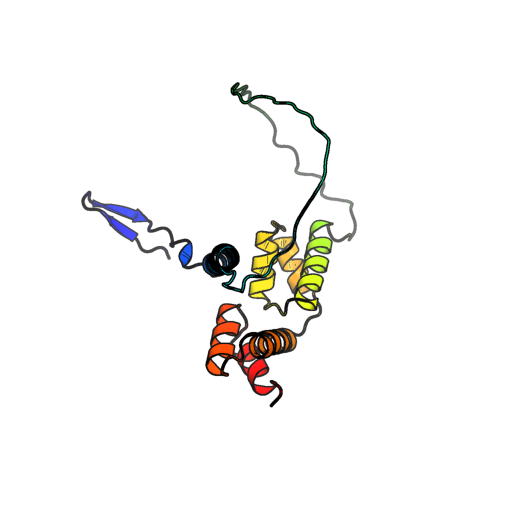0 96.00 94 PRO A O 1
ATOM 727 N N . ARG A 1 95 ? -20.121 0.900 13.759 1.00 96.38 95 ARG A N 1
ATOM 728 C CA . ARG A 1 95 ? -19.927 2.059 12.866 1.00 96.38 95 ARG A CA 1
ATOM 729 C C . ARG A 1 95 ? -18.470 2.218 12.420 1.00 96.38 95 ARG A C 1
ATOM 731 O O . ARG A 1 95 ? -18.234 2.364 11.228 1.00 96.38 95 ARG A O 1
ATOM 738 N N . GLU A 1 96 ? -17.520 2.154 13.352 1.00 97.81 96 GLU A N 1
ATOM 739 C CA . GLU A 1 96 ? -16.092 2.333 13.042 1.00 97.81 96 GLU A CA 1
ATOM 740 C C . GLU A 1 96 ? -15.554 1.258 12.090 1.00 97.81 96 GLU A C 1
ATOM 742 O O . GLU A 1 96 ? -14.715 1.552 11.253 1.00 97.81 96 GLU A O 1
ATOM 747 N N . TYR A 1 97 ? -16.093 0.040 12.142 1.00 98.19 97 TYR A N 1
ATOM 748 C CA . TYR A 1 97 ? -15.674 -1.074 11.287 1.00 98.19 97 TYR A CA 1
ATOM 749 C C . TYR A 1 97 ? -16.125 -0.841 9.842 1.00 98.19 97 TYR A C 1
ATOM 751 O O . TYR A 1 97 ? -15.351 -0.997 8.901 1.00 98.19 97 TYR A O 1
ATOM 759 N N . ARG A 1 98 ? -17.375 -0.393 9.665 1.00 97.75 98 ARG A N 1
ATOM 760 C CA . ARG A 1 98 ? -17.908 -0.012 8.348 1.00 97.75 98 ARG A CA 1
ATOM 761 C C . ARG A 1 98 ? -17.185 1.208 7.777 1.00 97.75 98 ARG A C 1
ATOM 763 O O . ARG A 1 98 ? -16.923 1.252 6.580 1.00 97.75 98 ARG A O 1
ATOM 770 N N . ASN A 1 99 ? -16.854 2.178 8.627 1.00 98.31 99 ASN A N 1
ATOM 771 C CA . ASN A 1 99 ? -16.110 3.368 8.222 1.00 98.31 99 ASN A CA 1
ATOM 772 C C . ASN A 1 99 ? -14.673 3.022 7.807 1.00 98.31 99 ASN A C 1
ATOM 774 O O . ASN A 1 99 ? -14.237 3.474 6.752 1.00 98.31 99 ASN A O 1
ATOM 778 N N . ALA A 1 100 ? -13.974 2.191 8.587 1.00 98.62 100 ALA A N 1
ATOM 779 C CA . ALA A 1 100 ? -12.627 1.725 8.269 1.00 98.62 100 ALA A CA 1
ATOM 780 C C . ALA A 1 100 ? -12.600 0.957 6.942 1.00 98.62 100 ALA A C 1
ATOM 782 O O . ALA A 1 100 ? -11.740 1.226 6.112 1.00 98.62 100 ALA A O 1
ATOM 783 N N . LEU A 1 101 ? -13.577 0.073 6.696 1.00 98.56 101 LEU A N 1
ATOM 784 C CA . LEU A 1 101 ? -13.702 -0.636 5.417 1.00 98.56 101 LEU A CA 1
ATOM 785 C C . LEU A 1 101 ? -13.935 0.329 4.246 1.00 98.56 101 LEU A C 1
ATOM 787 O O . LEU A 1 101 ? -13.196 0.297 3.269 1.00 98.56 101 LEU A O 1
ATOM 791 N N . SER A 1 102 ? -14.894 1.252 4.365 1.00 98.31 102 SER A N 1
ATOM 792 C CA . SER A 1 102 ? -15.154 2.243 3.309 1.00 98.31 102 SER A CA 1
ATOM 793 C C . SER A 1 102 ? -13.938 3.139 3.038 1.00 98.31 102 SER A C 1
ATOM 795 O O . SER A 1 102 ? -13.662 3.524 1.897 1.00 98.31 102 SER A O 1
ATOM 797 N N . LYS A 1 103 ? -13.178 3.467 4.086 1.00 98.44 103 LYS A N 1
ATOM 798 C CA . LYS A 1 103 ? -11.929 4.213 3.972 1.00 98.44 103 LYS A CA 1
ATOM 799 C C . LYS A 1 103 ? -10.845 3.388 3.278 1.00 98.44 103 LYS A C 1
ATOM 801 O O . LYS A 1 103 ? -10.168 3.916 2.400 1.00 98.44 103 LYS A O 1
ATOM 806 N N . ALA A 1 104 ? -10.727 2.110 3.630 1.00 98.44 104 ALA A N 1
ATOM 807 C CA . ALA A 1 104 ? -9.803 1.171 3.013 1.00 98.44 104 ALA A CA 1
ATOM 808 C C . ALA A 1 104 ? -10.038 1.076 1.496 1.00 98.44 104 ALA A C 1
ATOM 810 O O . ALA A 1 104 ? -9.120 1.303 0.711 1.00 98.44 104 ALA A O 1
ATOM 811 N N . GLU A 1 105 ? -11.290 0.858 1.089 1.00 97.94 105 GLU A N 1
ATOM 812 C CA . GLU A 1 105 ? -11.716 0.832 -0.317 1.00 97.94 105 GLU A CA 1
ATOM 813 C C . GLU A 1 105 ? -11.388 2.144 -1.043 1.00 97.94 105 GLU A C 1
ATOM 815 O O . GLU A 1 105 ? -10.901 2.137 -2.173 1.00 97.94 105 GLU A O 1
ATOM 820 N N . SER A 1 106 ? -11.603 3.285 -0.379 1.00 97.75 106 SER A N 1
ATOM 821 C CA . SER A 1 106 ? -11.294 4.601 -0.950 1.00 97.75 106 SER A CA 1
ATOM 822 C C . SER A 1 106 ? -9.798 4.774 -1.230 1.00 97.75 106 SER A C 1
ATOM 824 O O . SER A 1 106 ? -9.429 5.313 -2.273 1.00 97.75 106 SER A O 1
ATOM 826 N N . TYR A 1 107 ? -8.929 4.319 -0.323 1.00 96.81 107 TYR A N 1
ATOM 827 C CA . TYR A 1 107 ? -7.481 4.387 -0.521 1.00 96.81 107 TYR A CA 1
ATOM 828 C C . TYR A 1 107 ? -7.002 3.457 -1.628 1.00 96.81 107 TYR A C 1
ATOM 830 O O . TYR A 1 107 ? -6.228 3.883 -2.483 1.00 96.81 107 TYR A O 1
ATOM 838 N N . LEU A 1 108 ? -7.498 2.223 -1.657 1.00 97.12 108 LEU A N 1
ATOM 839 C CA . LEU A 1 108 ? -7.155 1.251 -2.696 1.00 97.12 108 LEU A CA 1
ATOM 840 C C . LEU A 1 108 ? -7.631 1.689 -4.089 1.00 97.12 108 LEU A C 1
ATOM 842 O O . LEU A 1 108 ? -6.977 1.407 -5.089 1.00 97.12 108 LEU A O 1
ATOM 846 N N . GLY A 1 109 ? -8.746 2.419 -4.168 1.00 94.19 109 GLY A N 1
ATOM 847 C CA . GLY A 1 109 ? -9.279 2.915 -5.437 1.00 94.19 109 GLY A CA 1
ATOM 848 C C . GLY A 1 109 ? -8.497 4.077 -6.058 1.00 94.19 109 GLY A C 1
ATOM 849 O O . GLY A 1 109 ? -8.604 4.291 -7.263 1.00 94.19 109 GLY A O 1
ATOM 850 N N . TRP A 1 110 ? -7.735 4.844 -5.269 1.00 87.50 110 TRP A N 1
ATOM 851 C CA . TRP A 1 110 ? -7.042 6.043 -5.764 1.00 87.50 110 TRP A CA 1
ATOM 852 C C . TRP A 1 110 ? -5.520 5.999 -5.621 1.00 87.50 110 TRP A C 1
ATOM 854 O O . TRP A 1 110 ? -4.817 6.547 -6.465 1.00 87.50 110 TRP A O 1
ATOM 864 N N . ALA A 1 111 ? -5.006 5.391 -4.554 1.00 79.19 111 ALA A N 1
ATOM 865 C CA . ALA A 1 111 ? -3.615 5.556 -4.152 1.00 79.19 111 ALA A CA 1
ATOM 866 C C . ALA A 1 111 ? -2.720 4.348 -4.448 1.00 79.19 111 ALA A C 1
ATOM 868 O O . ALA A 1 111 ? -1.513 4.500 -4.286 1.00 79.19 111 ALA A O 1
ATOM 869 N N . GLY A 1 112 ? -3.265 3.184 -4.834 1.00 90.06 112 GLY A N 1
ATOM 870 C CA . GLY A 1 112 ? -2.471 1.967 -5.049 1.00 90.06 112 GLY A CA 1
ATOM 871 C C . GLY A 1 112 ? -1.726 1.557 -3.776 1.00 90.06 112 GLY A C 1
ATOM 872 O O . GLY A 1 112 ? -0.515 1.734 -3.692 1.00 90.06 112 GLY A O 1
ATOM 873 N N . MET A 1 113 ? -2.429 1.114 -2.730 1.00 96.44 113 MET A N 1
ATOM 874 C CA . MET A 1 113 ? -1.806 0.863 -1.419 1.00 96.44 113 MET A CA 1
ATOM 875 C C . MET A 1 113 ? -1.480 -0.612 -1.185 1.00 96.44 113 MET A C 1
ATOM 877 O O . MET A 1 113 ? -2.273 -1.499 -1.499 1.00 96.44 113 MET A O 1
ATOM 881 N N . SER A 1 114 ? -0.336 -0.861 -0.544 1.00 98.56 114 SER A N 1
ATOM 882 C CA . SER A 1 114 ? -0.025 -2.168 0.034 1.00 98.56 114 SER A CA 1
ATOM 883 C C . SER A 1 114 ? -0.926 -2.449 1.240 1.00 98.56 114 SER A C 1
ATOM 885 O O . SER A 1 114 ? -1.437 -1.524 1.877 1.00 98.56 114 SER A O 1
ATOM 887 N N . GLU A 1 115 ? -1.098 -3.720 1.607 1.00 98.44 115 GLU A N 1
ATOM 888 C CA . GLU A 1 115 ? -1.847 -4.091 2.817 1.00 98.44 115 GLU A CA 1
ATOM 889 C C . GLU A 1 115 ? -1.243 -3.434 4.070 1.00 98.44 115 GLU A C 1
ATOM 891 O O . GLU A 1 115 ? -1.961 -2.887 4.912 1.00 98.44 115 GLU A O 1
ATOM 896 N N . GLN A 1 116 ? 0.093 -3.427 4.169 1.00 98.56 116 GLN A N 1
ATOM 897 C CA . GLN A 1 116 ? 0.799 -2.794 5.279 1.00 98.56 116 GLN A CA 1
ATOM 898 C C . GLN A 1 116 ? 0.593 -1.274 5.283 1.00 98.56 116 GLN A C 1
ATOM 900 O O . GLN A 1 116 ? 0.290 -0.701 6.327 1.00 98.56 116 GLN A O 1
ATOM 905 N N . GLY A 1 117 ? 0.733 -0.617 4.132 1.00 98.12 117 GLY A N 1
ATOM 906 C CA . GLY A 1 117 ? 0.530 0.824 4.005 1.00 98.12 117 GLY A CA 1
ATOM 907 C C . GLY A 1 117 ? -0.904 1.230 4.339 1.00 98.12 117 GLY A C 1
ATOM 908 O O . GLY A 1 117 ? -1.118 2.216 5.040 1.00 98.12 117 GLY A O 1
ATOM 909 N N . LEU A 1 118 ? -1.883 0.427 3.921 1.00 98.44 118 LEU A N 1
ATOM 910 C CA . LEU A 1 118 ? -3.294 0.641 4.226 1.00 98.44 118 LEU A CA 1
ATOM 911 C C . LEU A 1 118 ? -3.583 0.525 5.725 1.00 98.44 118 LEU A C 1
ATOM 913 O O . LEU A 1 118 ? -4.282 1.367 6.286 1.00 98.44 118 LEU A O 1
ATOM 917 N N . ARG A 1 119 ? -2.999 -0.477 6.393 1.00 98.69 119 ARG A N 1
ATOM 918 C CA . ARG A 1 119 ? -3.047 -0.602 7.854 1.00 98.69 119 ARG A CA 1
ATOM 919 C C . ARG A 1 119 ? -2.479 0.640 8.534 1.00 98.69 119 ARG A C 1
ATOM 921 O O . ARG A 1 119 ? -3.151 1.232 9.372 1.00 98.69 119 ARG A O 1
ATOM 928 N N . GLU A 1 120 ? -1.262 1.036 8.165 1.00 98.19 120 GLU A N 1
ATOM 929 C CA . GLU A 1 120 ? -0.580 2.196 8.750 1.00 98.19 120 GLU A CA 1
ATOM 930 C C . GLU A 1 120 ? -1.379 3.492 8.539 1.00 98.19 120 GLU A C 1
ATOM 932 O O . GLU A 1 120 ? -1.455 4.328 9.441 1.00 98.19 120 GLU A O 1
ATOM 937 N N . GLN A 1 121 ? -2.020 3.643 7.377 1.00 98.06 121 GLN A N 1
ATOM 938 C CA . GLN A 1 121 ? -2.876 4.784 7.067 1.00 98.06 121 GLN A CA 1
ATOM 939 C C . GLN A 1 121 ? -4.130 4.819 7.954 1.00 98.06 121 GLN A C 1
ATOM 941 O O . GLN A 1 121 ? -4.458 5.865 8.512 1.00 98.06 121 GLN A O 1
ATOM 946 N N . LEU A 1 122 ? -4.810 3.684 8.139 1.00 98.31 122 LEU A N 1
ATOM 947 C CA . LEU A 1 122 ? -5.986 3.615 9.011 1.00 98.31 122 LEU A CA 1
ATOM 948 C C . LEU A 1 122 ? -5.622 3.787 10.496 1.00 98.31 122 LEU A C 1
ATOM 950 O O . LEU A 1 122 ? -6.382 4.404 11.240 1.00 98.31 122 LEU A O 1
ATOM 954 N N . GLU A 1 123 ? -4.451 3.302 10.924 1.00 98.56 123 GLU A N 1
ATOM 955 C CA . GLU A 1 123 ? -3.916 3.553 12.271 1.00 98.56 123 GLU A CA 1
ATOM 956 C C . GLU A 1 123 ? -3.633 5.046 12.488 1.00 98.56 123 GLU A C 1
ATOM 958 O O . GLU A 1 123 ? -3.908 5.582 13.562 1.00 98.56 123 GLU A O 1
ATOM 963 N N . PHE A 1 124 ? -3.104 5.732 11.470 1.00 97.44 124 PHE A N 1
ATOM 964 C CA . PHE A 1 124 ? -2.873 7.176 11.511 1.00 97.44 124 PHE A CA 1
ATOM 965 C C . PHE A 1 124 ? -4.179 7.980 11.613 1.00 97.44 124 PHE A C 1
ATOM 967 O O . PHE A 1 124 ? -4.206 9.018 12.270 1.00 97.44 124 PHE A O 1
ATOM 974 N N . GLU A 1 125 ? -5.265 7.485 11.016 1.00 97.88 125 GLU A N 1
ATOM 975 C CA . GLU A 1 125 ? -6.622 8.035 11.158 1.00 97.88 125 GLU A CA 1
ATOM 976 C C . GLU A 1 125 ? -7.326 7.6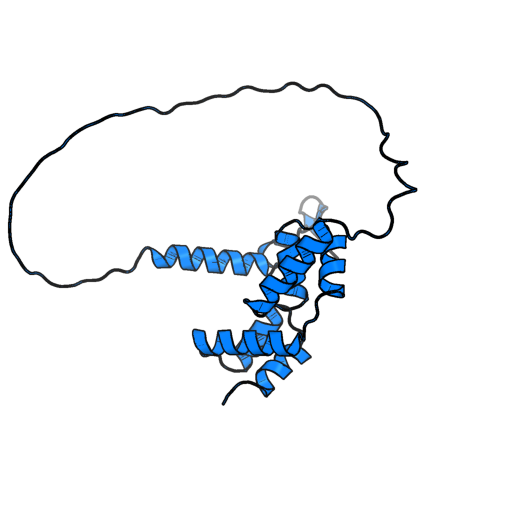42 12.465 1.00 97.88 125 GLU A C 1
ATOM 978 O O . GLU A 1 125 ? -8.503 7.949 12.645 1.00 97.88 125 GLU A O 1
ATOM 983 N N . GLU A 1 126 ? -6.605 7.002 13.387 1.00 98.19 126 GLU A N 1
ATOM 984 C CA . GLU A 1 126 ? -7.078 6.639 14.724 1.00 98.19 126 GLU A CA 1
ATOM 985 C C . GLU A 1 126 ? -8.264 5.656 14.720 1.00 98.19 126 GLU A C 1
ATOM 987 O O . GLU A 1 126 ? -9.009 5.566 15.701 1.00 98.19 126 GLU A O 1
ATOM 992 N N . TYR A 1 127 ? -8.424 4.860 13.651 1.00 98.50 127 TYR A N 1
ATOM 993 C CA . TYR A 1 127 ? -9.363 3.741 13.680 1.00 98.50 127 TYR A CA 1
ATOM 994 C C . TYR A 1 127 ? -8.928 2.707 14.736 1.00 98.50 127 TYR A C 1
ATOM 996 O O . TYR A 1 127 ? -7.736 2.409 14.861 1.00 98.50 127 TYR A O 1
ATOM 1004 N N . PRO A 1 128 ? -9.870 2.113 15.493 1.00 98.38 128 PRO A N 1
ATOM 1005 C CA . PRO A 1 128 ? -9.555 1.030 16.422 1.00 98.38 128 PRO A CA 1
ATOM 1006 C C . PRO A 1 128 ? -8.898 -0.152 15.702 1.00 98.38 128 PRO A C 1
ATOM 1008 O O . PRO A 1 128 ? -9.319 -0.503 14.599 1.00 98.38 128 PRO A O 1
ATOM 1011 N N . SER A 1 129 ? -7.923 -0.811 16.336 1.00 98.19 129 SER A N 1
ATOM 1012 C CA . SER A 1 129 ? -7.183 -1.934 15.729 1.00 98.19 129 SER A CA 1
ATOM 1013 C C . SER A 1 129 ? -8.116 -3.015 15.181 1.00 98.19 129 SER A C 1
ATOM 1015 O O . SER A 1 129 ? -7.898 -3.527 14.089 1.00 98.19 129 SER A O 1
ATOM 1017 N N . GLU A 1 130 ? -9.189 -3.326 15.903 1.00 98.12 130 GLU A N 1
ATOM 1018 C CA . GLU A 1 130 ? -10.158 -4.344 15.510 1.00 98.12 130 GLU A CA 1
ATOM 1019 C C . GLU A 1 130 ? -10.999 -3.913 14.295 1.00 98.12 130 GLU A C 1
ATOM 1021 O O . GLU A 1 130 ? -11.388 -4.751 13.483 1.00 98.12 130 GLU A O 1
ATOM 1026 N N . ALA A 1 131 ? -11.248 -2.607 14.129 1.00 98.50 131 ALA A N 1
ATOM 1027 C CA . ALA A 1 131 ? -11.903 -2.063 12.940 1.00 98.50 131 ALA A CA 1
ATOM 1028 C C . ALA A 1 131 ? -10.980 -2.123 11.713 1.00 98.50 131 ALA A C 1
ATOM 1030 O O . ALA A 1 131 ? -11.449 -2.388 10.608 1.00 98.50 131 ALA A O 1
ATOM 1031 N N . ILE A 1 132 ? -9.674 -1.915 11.909 1.00 98.75 132 ILE A N 1
ATOM 1032 C CA . ILE A 1 132 ? -8.656 -2.034 10.858 1.00 98.75 132 ILE A CA 1
ATOM 1033 C C . ILE A 1 132 ? -8.514 -3.490 10.418 1.00 98.75 132 ILE A C 1
ATOM 1035 O O . ILE A 1 132 ? -8.567 -3.775 9.225 1.00 98.75 132 ILE A O 1
ATOM 1039 N N . ASP A 1 133 ? -8.396 -4.418 11.369 1.00 98.62 133 ASP A N 1
ATOM 1040 C CA . ASP A 1 133 ? -8.340 -5.853 11.075 1.00 98.62 133 ASP A CA 1
ATOM 1041 C C . ASP A 1 133 ? -9.598 -6.317 10.340 1.00 98.62 133 ASP A C 1
ATOM 1043 O O . ASP A 1 133 ? -9.512 -7.062 9.365 1.00 98.62 133 ASP A O 1
ATOM 1047 N N . TYR A 1 134 ? -10.767 -5.823 10.758 1.00 98.38 134 TYR A N 1
ATOM 1048 C CA . TYR A 1 134 ? -12.009 -6.063 10.039 1.00 98.38 134 TYR A CA 1
ATOM 1049 C C . TYR A 1 134 ? -11.961 -5.512 8.609 1.00 98.38 134 TYR A C 1
ATOM 1051 O O . TYR A 1 134 ? -12.327 -6.226 7.681 1.00 98.38 134 TYR A O 1
ATOM 1059 N N . ALA A 1 135 ? -11.510 -4.273 8.404 1.00 98.56 135 ALA A N 1
ATOM 1060 C CA . ALA A 1 135 ? -11.428 -3.669 7.077 1.00 98.56 135 ALA A CA 1
ATOM 1061 C C . ALA A 1 135 ? -10.521 -4.475 6.134 1.00 98.56 135 ALA A C 1
ATOM 1063 O O . ALA A 1 135 ? -10.944 -4.829 5.039 1.00 98.56 135 ALA A O 1
ATOM 1064 N N . LEU A 1 136 ? -9.315 -4.833 6.582 1.00 98.44 136 LEU A N 1
ATOM 1065 C CA . LEU A 1 136 ? -8.346 -5.589 5.781 1.00 98.44 136 LEU A CA 1
ATOM 1066 C C . LEU A 1 136 ? -8.822 -7.013 5.467 1.00 98.44 136 LEU A C 1
ATOM 1068 O O . LEU A 1 136 ? -8.524 -7.540 4.403 1.00 98.44 136 LEU A O 1
ATOM 1072 N N . ALA A 1 137 ? -9.595 -7.629 6.363 1.00 98.25 137 ALA A N 1
ATOM 1073 C CA . ALA A 1 137 ? -10.160 -8.956 6.131 1.00 98.25 137 ALA A CA 1
ATOM 1074 C C . ALA A 1 137 ? -11.381 -8.960 5.193 1.00 98.25 137 ALA A C 1
ATOM 1076 O O . ALA A 1 137 ? -11.738 -10.018 4.678 1.00 98.25 137 ALA A O 1
ATOM 1077 N N . ASN A 1 138 ? -12.057 -7.819 5.021 1.00 98.00 138 ASN A N 1
ATOM 1078 C CA . ASN A 1 138 ? -13.317 -7.725 4.271 1.00 98.00 138 ASN A CA 1
ATOM 1079 C C . ASN A 1 138 ? -13.210 -6.905 2.983 1.00 98.00 138 ASN A C 1
ATOM 1081 O O . ASN A 1 138 ? -14.187 -6.827 2.241 1.00 98.00 138 ASN A O 1
ATOM 1085 N N . VAL A 1 139 ? -12.062 -6.287 2.719 1.00 97.38 139 VAL A N 1
ATOM 1086 C CA . VAL A 1 139 ? -11.841 -5.564 1.474 1.00 97.38 139 VAL A CA 1
ATOM 1087 C C . VAL A 1 139 ? -11.578 -6.547 0.334 1.00 97.38 139 VAL A C 1
ATOM 1089 O O . VAL A 1 139 ? -10.750 -7.448 0.450 1.00 97.38 139 VAL A O 1
ATOM 1092 N N . ASP A 1 140 ? -12.315 -6.390 -0.763 1.00 97.00 140 ASP A N 1
ATOM 1093 C CA . ASP A 1 140 ? -12.128 -7.183 -1.979 1.00 97.00 140 ASP A CA 1
ATOM 1094 C C . ASP A 1 140 ? -11.083 -6.492 -2.858 1.00 97.00 140 ASP A C 1
ATOM 1096 O O . ASP A 1 140 ? -11.364 -5.488 -3.517 1.00 97.00 140 ASP A O 1
ATOM 1100 N N . VAL A 1 141 ? -9.841 -6.967 -2.784 1.00 97.25 141 VAL A N 1
ATOM 1101 C CA . VAL A 1 141 ? -8.704 -6.337 -3.453 1.00 97.25 141 VAL A CA 1
ATOM 1102 C C . VAL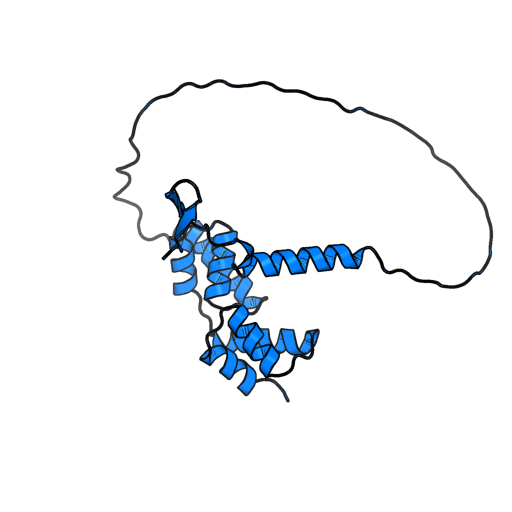 A 1 141 ? -7.690 -7.369 -3.920 1.00 97.25 141 VAL A C 1
ATOM 1104 O O . VAL A 1 141 ? -7.358 -8.316 -3.208 1.00 97.25 141 VAL A O 1
ATOM 1107 N N . ASP A 1 142 ? -7.147 -7.134 -5.111 1.00 98.19 142 ASP A N 1
ATOM 1108 C CA . ASP A 1 142 ? -5.937 -7.796 -5.571 1.00 98.19 142 ASP A CA 1
ATOM 1109 C C . ASP A 1 142 ? -4.729 -6.889 -5.304 1.00 98.19 142 ASP A C 1
ATOM 1111 O O . ASP A 1 142 ? -4.542 -5.853 -5.946 1.00 98.19 142 ASP A O 1
ATOM 1115 N N . TYR A 1 143 ? -3.904 -7.262 -4.327 1.00 98.44 143 TYR A N 1
ATOM 1116 C CA . TYR A 1 143 ? -2.723 -6.478 -3.971 1.00 98.44 143 TYR A CA 1
ATOM 1117 C C . TYR A 1 143 ? -1.606 -6.528 -5.023 1.00 98.44 143 TYR A C 1
ATOM 1119 O O . TYR A 1 143 ? -0.747 -5.648 -5.018 1.00 98.44 143 TYR A O 1
ATOM 1127 N N . ASN A 1 144 ? -1.619 -7.498 -5.941 1.00 98.56 144 ASN A N 1
ATOM 1128 C CA . ASN A 1 144 ? -0.713 -7.485 -7.087 1.00 98.56 144 ASN A CA 1
ATOM 1129 C C . ASN A 1 144 ? -1.091 -6.355 -8.056 1.00 98.56 144 ASN A C 1
ATOM 1131 O O . ASN A 1 144 ? -0.226 -5.602 -8.498 1.00 98.56 144 ASN A O 1
ATOM 1135 N N . GLU A 1 145 ? -2.390 -6.171 -8.307 1.00 98.00 145 GLU A N 1
ATOM 1136 C CA . GLU A 1 145 ? -2.901 -5.063 -9.125 1.00 98.00 145 GLU A CA 1
ATOM 1137 C C . GLU A 1 145 ? -2.653 -3.702 -8.458 1.00 98.00 145 GLU A C 1
ATOM 1139 O O . GLU A 1 145 ? -2.321 -2.729 -9.130 1.00 98.00 145 GLU A O 1
ATOM 1144 N N . GLN A 1 146 ? -2.737 -3.625 -7.125 1.00 98.62 146 GLN A N 1
ATOM 1145 C CA . GLN A 1 146 ? -2.369 -2.409 -6.387 1.00 98.62 146 GLN A CA 1
ATOM 1146 C C . GLN A 1 146 ? -0.881 -2.067 -6.535 1.00 98.62 146 GLN A C 1
ATOM 1148 O O . GLN A 1 146 ? -0.539 -0.893 -6.682 1.00 98.62 146 GLN A O 1
ATOM 1153 N N . ALA A 1 147 ? -0.005 -3.076 -6.518 1.00 98.62 147 ALA A N 1
ATOM 1154 C CA . ALA A 1 147 ? 1.425 -2.888 -6.732 1.00 98.62 147 ALA A CA 1
ATOM 1155 C C . ALA A 1 147 ? 1.721 -2.417 -8.162 1.00 98.62 147 ALA A C 1
ATOM 1157 O O . ALA A 1 147 ? 2.501 -1.483 -8.339 1.00 98.62 147 ALA A O 1
ATOM 1158 N N . LEU A 1 148 ? 1.065 -3.012 -9.167 1.00 98.06 148 LEU A N 1
ATOM 1159 C CA . LEU A 1 148 ? 1.179 -2.594 -10.566 1.00 98.06 148 LEU A CA 1
ATOM 1160 C C . LEU A 1 148 ? 0.725 -1.143 -10.752 1.00 98.06 148 LEU A C 1
ATOM 1162 O O . LEU A 1 148 ? 1.499 -0.328 -11.244 1.00 98.06 148 LEU A O 1
ATOM 1166 N N . ALA A 1 149 ? -0.467 -0.789 -10.266 1.00 97.38 149 ALA A N 1
ATOM 1167 C CA . ALA A 1 149 ? -0.985 0.577 -10.360 1.00 97.38 149 ALA A CA 1
ATOM 1168 C C . ALA A 1 149 ? -0.056 1.601 -9.683 1.00 97.38 149 ALA A C 1
ATOM 1170 O O . ALA A 1 149 ? 0.144 2.713 -10.179 1.00 97.38 149 ALA A O 1
ATOM 1171 N N . LYS A 1 150 ? 0.552 1.234 -8.547 1.00 97.94 150 LYS A N 1
ATOM 1172 C CA . LYS A 1 150 ? 1.543 2.081 -7.879 1.00 97.94 150 LYS A CA 1
ATOM 1173 C C . LYS A 1 150 ? 2.829 2.215 -8.697 1.00 97.94 150 LYS A C 1
ATOM 1175 O O . LYS A 1 150 ? 3.369 3.318 -8.789 1.00 97.94 150 LYS A O 1
ATOM 1180 N N . ALA A 1 151 ? 3.317 1.120 -9.277 1.00 97.44 151 ALA A N 1
ATOM 1181 C CA . ALA A 1 151 ? 4.502 1.124 -10.125 1.00 97.44 151 ALA A CA 1
ATOM 1182 C C . ALA A 1 151 ? 4.302 2.008 -11.361 1.00 97.44 151 ALA A C 1
ATOM 1184 O O . ALA A 1 151 ? 5.148 2.858 -11.627 1.00 97.44 151 ALA A O 1
ATOM 1185 N N . GLU A 1 152 ? 3.159 1.879 -12.042 1.00 96.31 152 GLU A N 1
ATOM 1186 C CA . GLU A 1 152 ? 2.762 2.737 -13.166 1.00 96.31 152 GLU A CA 1
ATOM 1187 C C . GLU A 1 152 ? 2.743 4.210 -12.752 1.00 96.31 152 GLU A C 1
ATOM 1189 O O . GLU A 1 152 ? 3.347 5.050 -13.411 1.00 96.31 152 GLU A O 1
ATOM 1194 N N . SER A 1 153 ? 2.142 4.535 -11.600 1.00 95.69 153 SER A N 1
ATOM 1195 C CA . SER A 1 153 ? 2.121 5.915 -11.105 1.00 95.69 153 SER A CA 1
ATOM 1196 C C . SER A 1 153 ? 3.521 6.490 -10.867 1.00 95.69 153 SER A C 1
ATOM 1198 O O . SER A 1 153 ? 3.720 7.696 -11.046 1.00 95.69 153 SER A O 1
ATOM 1200 N N . TYR A 1 154 ? 4.475 5.679 -10.410 1.00 95.69 154 TYR A N 1
ATOM 1201 C CA . TYR A 1 154 ? 5.852 6.123 -10.211 1.00 95.69 154 TYR A CA 1
ATOM 1202 C C . TYR A 1 154 ? 6.626 6.237 -11.519 1.00 95.69 154 TYR A C 1
ATOM 1204 O O . TYR A 1 154 ? 7.406 7.180 -11.672 1.00 95.69 154 TYR A O 1
ATOM 1212 N N . ASP A 1 155 ? 6.411 5.319 -12.455 1.00 94.69 155 ASP A N 1
ATOM 1213 C CA . ASP A 1 155 ? 7.022 5.393 -13.777 1.00 94.69 155 ASP A CA 1
ATOM 1214 C C . ASP A 1 155 ? 6.528 6.625 -14.552 1.00 94.69 155 ASP A C 1
ATOM 1216 O O . ASP A 1 155 ? 7.332 7.432 -15.025 1.00 94.69 155 ASP A O 1
ATOM 1220 N N . ASP A 1 156 ? 5.219 6.875 -14.544 1.00 94.38 156 ASP A N 1
ATOM 1221 C CA . ASP A 1 156 ? 4.607 8.029 -15.206 1.00 94.38 156 ASP A CA 1
ATOM 1222 C C . ASP A 1 156 ? 5.125 9.367 -14.661 1.00 94.38 156 ASP A C 1
ATOM 1224 O O . ASP A 1 156 ? 5.366 10.317 -15.413 1.00 94.38 156 ASP A O 1
ATOM 1228 N N . TRP A 1 157 ? 5.278 9.480 -13.338 1.00 93.81 157 TRP A N 1
ATOM 1229 C CA . TRP A 1 157 ? 5.641 10.749 -12.708 1.00 93.81 157 TRP A CA 1
ATOM 1230 C C . TRP A 1 157 ? 7.152 10.976 -12.600 1.00 93.81 157 TRP A C 1
ATOM 1232 O O . TRP A 1 157 ? 7.609 12.121 -12.674 1.00 93.81 157 TRP A O 1
ATOM 1242 N N . ALA A 1 158 ? 7.929 9.911 -12.401 1.00 93.44 158 ALA A N 1
ATOM 1243 C CA . ALA A 1 158 ? 9.351 9.996 -12.079 1.00 93.44 158 ALA A CA 1
ATOM 1244 C C . ALA A 1 158 ? 10.263 9.186 -13.016 1.00 93.44 158 ALA A C 1
ATOM 1246 O O . ALA A 1 158 ? 11.484 9.292 -12.87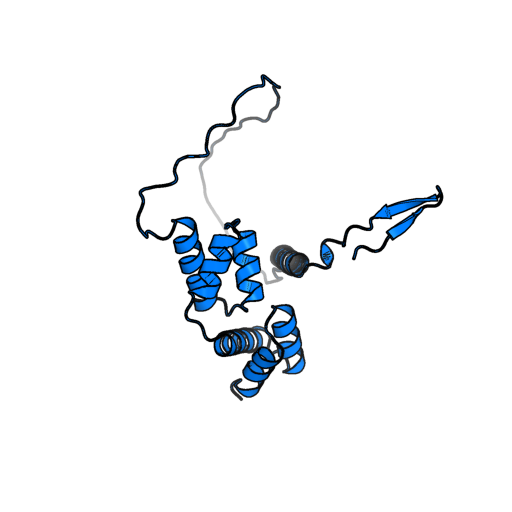6 1.00 93.44 158 ALA A O 1
ATOM 1247 N N . SER A 1 159 ? 9.709 8.422 -13.967 1.00 94.75 159 SER A N 1
ATOM 1248 C CA . SER A 1 159 ? 10.439 7.588 -14.940 1.00 94.75 159 SER A CA 1
ATOM 1249 C C . SER A 1 159 ? 11.529 6.747 -14.275 1.00 94.75 159 SER A C 1
ATOM 1251 O O . SER A 1 159 ? 12.711 6.785 -14.640 1.00 94.75 159 SER A O 1
ATOM 1253 N N . MET A 1 160 ? 11.137 6.073 -13.195 1.00 93.81 160 MET A N 1
ATOM 1254 C CA . MET A 1 160 ? 12.042 5.310 -12.349 1.00 93.81 160 MET A CA 1
ATOM 1255 C C . MET A 1 160 ? 12.485 4.034 -13.067 1.00 93.81 160 MET A C 1
ATOM 1257 O O . MET A 1 160 ? 11.693 3.344 -13.687 1.00 93.81 160 MET A O 1
ATOM 1261 N N . SER A 1 161 ? 13.764 3.673 -12.943 1.00 96.62 161 SER A N 1
ATOM 1262 C CA . SER A 1 161 ? 14.233 2.367 -13.431 1.00 96.62 161 SER A CA 1
ATOM 1263 C C . SER A 1 161 ? 13.595 1.221 -12.641 1.00 96.62 161 SER A C 1
ATOM 1265 O O . SER A 1 161 ? 13.392 1.390 -11.439 1.00 96.62 161 SER A O 1
ATOM 1267 N N . ASP A 1 162 ? 13.490 0.027 -13.222 1.00 97.25 162 ASP A N 1
ATOM 1268 C CA . ASP A 1 162 ? 12.931 -1.180 -12.584 1.00 97.25 162 ASP A CA 1
ATOM 1269 C C . ASP A 1 162 ? 13.460 -1.435 -11.164 1.00 97.25 162 ASP A C 1
ATOM 1271 O O . ASP A 1 162 ? 12.694 -1.670 -10.237 1.00 97.25 162 ASP A O 1
ATOM 1275 N N . SER A 1 163 ? 14.777 -1.318 -10.949 1.00 97.75 163 SER A N 1
ATOM 1276 C CA . SER A 1 163 ? 15.374 -1.508 -9.615 1.00 97.75 163 SER A CA 1
ATOM 1277 C C . SER A 1 163 ? 14.900 -0.466 -8.598 1.00 97.75 163 SER A C 1
ATOM 1279 O O . SER A 1 163 ? 14.760 -0.785 -7.424 1.00 97.75 163 SER A O 1
ATOM 1281 N N . GLN A 1 164 ? 14.679 0.776 -9.033 1.00 97.75 164 GLN A N 1
ATOM 1282 C CA . GLN A 1 164 ? 14.176 1.840 -8.165 1.00 97.75 164 GLN A CA 1
ATOM 1283 C C . GLN A 1 164 ? 12.687 1.638 -7.877 1.00 97.75 164 GLN A C 1
ATOM 1285 O O . GLN A 1 164 ? 12.274 1.853 -6.743 1.00 97.75 164 GLN A O 1
ATOM 1290 N N . LEU A 1 165 ? 11.899 1.202 -8.867 1.00 98.12 165 LEU A N 1
ATOM 1291 C CA . LEU A 1 165 ? 10.493 0.841 -8.670 1.00 98.12 165 LEU A CA 1
ATOM 1292 C C . LEU A 1 165 ? 10.355 -0.322 -7.687 1.00 98.12 165 LEU A C 1
ATOM 1294 O O . LEU A 1 165 ? 9.586 -0.210 -6.737 1.00 98.12 165 LEU A O 1
ATOM 1298 N N . TYR A 1 166 ? 11.153 -1.382 -7.844 1.00 98.56 166 TYR A N 1
ATOM 1299 C CA . TYR A 1 166 ? 11.187 -2.500 -6.900 1.00 98.56 166 TYR A CA 1
ATOM 1300 C C . TYR A 1 166 ? 11.436 -2.017 -5.470 1.00 98.56 166 TYR A C 1
ATOM 1302 O O . TYR A 1 166 ? 10.609 -2.222 -4.585 1.00 98.56 166 TYR A O 1
ATOM 1310 N N . ASP A 1 167 ? 12.554 -1.316 -5.253 1.00 98.25 167 ASP A N 1
ATOM 1311 C CA . ASP A 1 167 ? 12.945 -0.835 -3.928 1.00 98.25 167 ASP A CA 1
ATOM 1312 C C . ASP A 1 167 ? 11.887 0.104 -3.329 1.00 98.25 167 ASP A C 1
ATOM 1314 O O . ASP A 1 167 ? 11.639 0.079 -2.120 1.00 98.25 167 ASP A O 1
ATOM 1318 N N . GLN A 1 168 ? 11.241 0.916 -4.169 1.00 98.25 168 GLN A N 1
ATOM 1319 C CA . GLN A 1 168 ? 10.187 1.829 -3.751 1.00 98.25 168 GLN A CA 1
ATOM 1320 C C . GLN A 1 168 ? 8.916 1.081 -3.324 1.00 98.25 168 GLN A C 1
ATOM 1322 O O . GLN A 1 168 ? 8.356 1.407 -2.280 1.00 98.25 168 GLN A O 1
ATOM 1327 N N . LEU A 1 169 ? 8.485 0.055 -4.061 1.00 98.38 169 LEU A N 1
ATOM 1328 C CA . LEU A 1 169 ? 7.331 -0.769 -3.685 1.00 98.38 169 LEU A CA 1
ATOM 1329 C C . LEU A 1 169 ? 7.589 -1.535 -2.380 1.00 98.38 169 LEU A C 1
ATOM 1331 O O . LEU A 1 169 ? 6.732 -1.551 -1.495 1.00 98.38 169 LEU A O 1
ATOM 1335 N N . ILE A 1 170 ? 8.794 -2.086 -2.204 1.00 98.69 170 ILE A N 1
ATOM 1336 C CA . ILE A 1 170 ? 9.202 -2.713 -0.937 1.00 98.69 170 ILE A CA 1
ATOM 1337 C C . ILE A 1 170 ? 9.167 -1.697 0.209 1.00 98.69 170 ILE A C 1
ATOM 1339 O O . ILE A 1 170 ? 8.692 -1.999 1.306 1.00 98.69 170 ILE A O 1
ATOM 1343 N N . PHE A 1 171 ? 9.650 -0.474 -0.024 1.00 97.75 171 PHE A N 1
ATOM 1344 C CA . PHE A 1 171 ? 9.601 0.594 0.972 1.00 97.75 171 PHE A CA 1
ATOM 1345 C C . PHE A 1 171 ? 8.164 0.983 1.349 1.00 97.75 171 PHE A C 1
ATOM 1347 O O . PHE A 1 171 ? 7.900 1.272 2.517 1.00 97.75 171 PHE A O 1
ATOM 1354 N N . GLU A 1 172 ? 7.239 0.955 0.390 1.00 97.38 172 GLU A N 1
ATOM 1355 C CA . GLU A 1 172 ? 5.809 1.183 0.618 1.00 97.38 172 GLU A CA 1
ATOM 1356 C C . GLU A 1 172 ? 5.074 -0.019 1.234 1.00 97.38 172 GLU A C 1
ATOM 1358 O O . GLU A 1 172 ? 3.878 0.066 1.516 1.00 97.38 172 GLU A O 1
ATOM 1363 N N . GLY A 1 173 ? 5.774 -1.122 1.503 1.00 98.19 173 GLY A N 1
ATOM 1364 C CA . GLY A 1 173 ? 5.238 -2.271 2.229 1.00 98.19 173 GLY A CA 1
ATOM 1365 C C . GLY A 1 173 ? 4.541 -3.312 1.357 1.00 98.19 173 GLY A C 1
ATOM 1366 O O . GLY A 1 173 ? 3.815 -4.147 1.896 1.00 98.19 173 GLY A O 1
ATOM 1367 N N . PHE A 1 174 ? 4.742 -3.282 0.036 1.00 98.75 174 PHE A N 1
ATOM 1368 C CA . PHE A 1 174 ? 4.408 -4.423 -0.818 1.00 98.75 174 PHE A CA 1
ATOM 1369 C C . PHE A 1 174 ? 5.365 -5.590 -0.546 1.00 98.75 174 PHE A C 1
ATOM 1371 O O . PHE A 1 174 ? 6.510 -5.388 -0.130 1.00 98.75 174 PHE A O 1
ATOM 1378 N N . THR A 1 175 ? 4.902 -6.822 -0.767 1.00 98.75 175 THR A N 1
ATOM 1379 C CA . THR A 1 175 ? 5.772 -8.003 -0.667 1.00 98.75 175 THR A CA 1
ATOM 1380 C C . THR A 1 175 ? 6.716 -8.097 -1.866 1.00 98.75 175 THR A C 1
ATOM 1382 O O . THR A 1 175 ? 6.472 -7.485 -2.908 1.00 98.75 175 THR A O 1
ATOM 1385 N N . ASP A 1 176 ? 7.779 -8.897 -1.744 1.00 98.69 176 ASP A N 1
ATOM 1386 C CA . ASP A 1 176 ? 8.697 -9.169 -2.857 1.00 98.69 176 ASP A CA 1
ATOM 1387 C C . ASP A 1 176 ? 7.949 -9.718 -4.085 1.00 98.69 176 ASP A C 1
ATOM 1389 O O . ASP A 1 176 ? 8.215 -9.311 -5.214 1.00 98.69 176 ASP A O 1
ATOM 1393 N N . GLU A 1 177 ? 6.959 -10.591 -3.875 1.00 98.75 177 GLU A N 1
ATOM 1394 C CA . GLU A 1 177 ? 6.150 -11.156 -4.957 1.00 98.75 177 GLU A CA 1
ATOM 1395 C C . GLU A 1 177 ? 5.269 -10.107 -5.644 1.00 98.75 177 GLU A C 1
ATOM 1397 O O . GLU A 1 177 ? 5.165 -10.115 -6.867 1.00 98.75 177 GLU A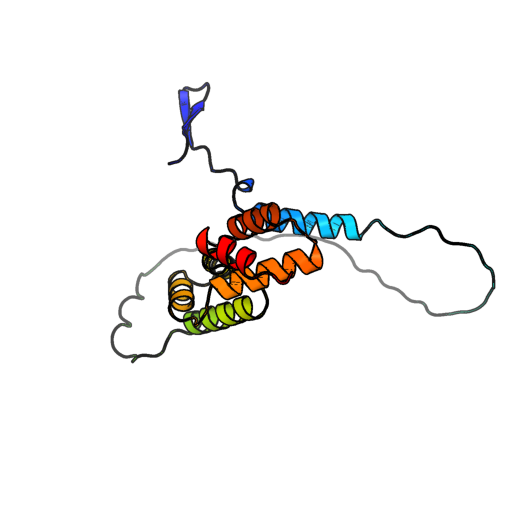 O 1
ATOM 1402 N N . GLN A 1 178 ? 4.665 -9.194 -4.880 1.00 98.81 178 GLN A N 1
ATOM 1403 C CA . GLN A 1 178 ? 3.830 -8.113 -5.416 1.00 98.81 178 GLN A CA 1
ATOM 1404 C C . GLN A 1 178 ? 4.667 -7.091 -6.190 1.00 98.81 178 GLN A C 1
ATOM 1406 O O . GLN A 1 178 ? 4.283 -6.668 -7.279 1.00 98.81 178 GLN A O 1
ATOM 1411 N N . ALA A 1 179 ? 5.835 -6.723 -5.656 1.00 98.69 179 ALA A N 1
ATOM 1412 C CA . ALA A 1 179 ? 6.762 -5.822 -6.330 1.00 98.69 179 ALA A CA 1
ATOM 1413 C C . ALA A 1 179 ? 7.283 -6.435 -7.637 1.00 98.69 179 ALA A C 1
ATOM 1415 O O . ALA A 1 179 ? 7.325 -5.758 -8.664 1.00 98.69 179 ALA A O 1
ATOM 1416 N N . GLN A 1 180 ? 7.626 -7.727 -7.627 1.00 98.69 180 GLN A N 1
ATOM 1417 C CA . GLN A 1 180 ? 8.040 -8.424 -8.842 1.00 98.69 180 GLN A CA 1
ATOM 1418 C C . GLN A 1 180 ? 6.895 -8.540 -9.851 1.00 98.69 180 GLN A C 1
ATOM 1420 O O . GLN A 1 180 ? 7.108 -8.280 -11.032 1.00 98.69 180 GLN A O 1
ATOM 1425 N N . TYR A 1 181 ? 5.682 -8.874 -9.397 1.00 98.62 181 TYR A N 1
ATOM 1426 C CA . TYR A 1 181 ? 4.503 -8.899 -10.260 1.00 98.62 181 TYR A CA 1
ATOM 1427 C C . TYR A 1 181 ? 4.297 -7.556 -10.958 1.00 98.62 181 TYR A C 1
ATOM 1429 O O . TYR A 1 181 ? 4.067 -7.530 -12.163 1.00 98.62 181 TYR A O 1
ATOM 1437 N N . ALA A 1 182 ? 4.405 -6.447 -10.223 1.00 98.25 182 ALA A N 1
ATOM 1438 C CA . ALA A 1 182 ? 4.260 -5.116 -10.794 1.00 98.25 182 ALA A CA 1
ATOM 1439 C C . ALA A 1 182 ? 5.263 -4.886 -11.934 1.00 98.25 182 ALA A C 1
ATOM 1441 O O . ALA A 1 182 ? 4.858 -4.537 -13.037 1.00 98.25 182 ALA A O 1
ATOM 1442 N N . LEU A 1 183 ? 6.552 -5.162 -11.704 1.00 9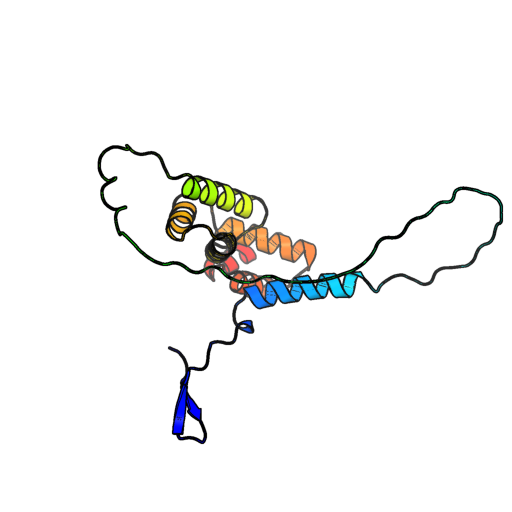8.12 183 LEU A N 1
ATOM 1443 C CA . LEU A 1 183 ? 7.584 -5.005 -12.734 1.00 98.12 183 LEU A CA 1
ATOM 1444 C C . LEU A 1 183 ? 7.347 -5.880 -13.966 1.00 98.12 183 LEU A C 1
ATOM 1446 O O . LEU A 1 183 ? 7.518 -5.418 -15.092 1.00 98.12 183 LEU A O 1
ATOM 1450 N N . ASP A 1 184 ? 6.938 -7.131 -13.760 1.00 98.31 184 ASP A N 1
ATOM 1451 C CA . ASP A 1 184 ? 6.705 -8.084 -14.847 1.00 98.31 184 ASP A CA 1
ATOM 1452 C C . ASP A 1 184 ? 5.519 -7.680 -15.744 1.00 98.31 184 ASP A C 1
ATOM 1454 O O . ASP A 1 184 ? 5.425 -8.145 -16.882 1.00 98.31 184 ASP A O 1
ATOM 1458 N N . ASN A 1 185 ? 4.622 -6.823 -15.243 1.00 97.94 185 ASN A N 1
ATOM 1459 C CA . ASN A 1 185 ? 3.401 -6.402 -15.929 1.00 97.94 185 ASN A CA 1
ATOM 1460 C C . ASN A 1 185 ? 3.391 -4.915 -16.327 1.00 97.94 185 ASN A C 1
ATOM 1462 O O . ASN A 1 185 ? 2.390 -4.456 -16.878 1.00 97.94 185 ASN A O 1
ATOM 1466 N N . LEU A 1 186 ? 4.484 -4.173 -16.109 1.00 94.56 186 LEU A N 1
ATOM 1467 C CA . LEU A 1 186 ? 4.587 -2.782 -16.554 1.00 94.56 186 LEU A CA 1
ATOM 1468 C C . LEU A 1 186 ? 4.505 -2.670 -18.090 1.00 94.56 186 LEU A C 1
ATOM 1470 O O . LEU A 1 186 ? 5.100 -3.490 -18.811 1.00 94.56 186 LEU A O 1
ATOM 1474 N N . PRO A 1 187 ? 3.804 -1.646 -18.616 1.00 87.50 187 PRO A N 1
ATOM 1475 C CA . PRO A 1 187 ? 3.801 -1.355 -20.043 1.00 87.50 187 PRO A CA 1
ATOM 1476 C C . PRO A 1 187 ? 5.219 -1.029 -20.541 1.00 87.50 187 PRO A C 1
ATOM 1478 O O . PRO A 1 187 ? 6.002 -0.382 -19.852 1.00 87.50 187 PRO A O 1
ATOM 1481 N N . GLN A 1 188 ? 5.543 -1.517 -21.743 1.00 74.75 188 GLN A N 1
ATOM 1482 C CA . GLN A 1 188 ? 6.867 -1.415 -22.380 1.00 74.75 188 GLN A CA 1
ATOM 1483 C C . GLN A 1 188 ? 6.956 -0.252 -23.372 1.00 74.75 188 GLN A C 1
ATOM 1485 O O . GLN A 1 188 ? 5.943 -0.001 -24.070 1.00 74.75 188 GLN A O 1
#

Radius of gyration: 27.19 Å; chains: 1; bounding box: 59×68×65 Å